Protein 2FNS (pdb70)

Secondary structure (DSSP, 8-state):
-EE-SSS--EEEEEETTEEEEEEE-TTBSS-EESS---SS-EEEEEEEETTEEEEEEEEEEEEEEETTEEEEEEEEES--SS-EE-HHHHTTTT-EEE-/-EE-SSS--EEEEEETTEEEEEEE-TTBSSEEE-S---SS-EEEEEEEETTEEEEEEEEEEEEEEETTEEEEEEEEES--SS-EE-HHHHTTTT-EEE-/--B--B-

Solvent-accessible surface area: 9409 Å² total; per-residue (Å²): 89,118,33,68,2,203,66,101,3,86,21,90,2,105,14,54,76,92,109,28,65,0,2,0,0,0,2,0,18,24,0,2,0,69,147,18,105,20,107,62,192,103,126,83,63,120,2,6,7,4,31,26,128,21,143,4,113,32,11,77,134,7,84,2,53,0,55,68,63,91,0,90,10,39,0,1,15,15,90,9,95,24,17,0,0,0,28,41,0,0,14,85,10,46,3,17,0,35,45,74,118,30,70,2,181,170,110,1,83,15,61,2,123,2,61,69,88,118,53,92,0,3,0,0,0,2,0,33,40,1,2,1,78,113,18,130,15,93,57,93,128,51,113,24,102,14,29,21,20,90,35,140,32,159,8,50,56,5,84,141,10,88,4,64,0,57,57,65,90,6,91,11,40,0,7,1,7,86,14,80,34,8,0,0,0,26,44,0,0,32,88,12,48,3,18,0,32,46,61,18,7,2,26,2,36

InterPro domains:
  IPR000071 Immunodeficiency lentiviral matrix, N-terminal [PF00540] (2-134)
  IPR000071 Immunodeficiency lentiviral matrix, N-terminal [PR00234] (4-20)
  IPR000071 Immunodeficiency lentiviral matrix, N-terminal [PR00234] (22-40)
  IPR000071 Immunodeficiency lentiviral matrix, N-terminal [PR00234] (42-57)
  IPR000071 Immunodeficiency lentiviral matrix, N-terminal [PR00234] (70-89)
  IPR000071 Immunodeficiency lentiviral matrix, N-terminal [PR00234] (89-102)
  IPR000477 Reverse transcriptase domain [PF00078] (652-823)
  IPR000477 Reverse transcriptase domain [PS50878] (633-823)
  IPR001037 Integrase, C-terminal, retroviral [PF00552] (1374-1417)
  IPR001037 Integrase, C-terminal, retroviral [PS51027] (1372-1419)
  IPR001584 Integrase, catalytic core [PF00665] (1206-1294)
  IPR001584 Integrase, catalytic core [PS50994] (1203-1353)
  IPR001878 Zinc finger, CCHC-type [PF00098] (393-408)
  IPR001878 Zinc finger, CCHC-type [PF00098] (414-430)
  IPR001878 Zinc finger, CCHC-type [PS50158] (393-408)
  IPR001878 Zinc finger, CCHC-type [PS50158] (415-430)
  IPR001878 Zinc finger, CCHC-type [SM00343] (393-409)
  IPR001878 Zinc finger, CCHC-type [SM00343] (414-430)
  IPR001969 Aspartic peptidase, active site [PS00141] (512-523)
  IPR001995 Peptidase A2A, retrovirus, catalytic [PS50175] (510-579)

B-factor: mean 30.86, std 7.44, range [20.83, 68.83]

Radius of gyration: 16.75 Å; Cα contacts (8 Å, |Δi|>4): 618; chains: 3; bounding box: 52×30×33 Å

Nearest PDB structures (foldseek):
  1tsu-assembly1_B  TM=9.898E-01  e=6.725E-19  unclassified
  1mtb-assembly1_B  TM=9.855E-01  e=7.119E-19  Human immunodeficiency virus 1
  3el4-assembly1_B  TM=9.857E-01  e=8.443E-19  HIV-1 M:B_ARV2/SF2
  3jw2-assembly1_B  TM=9.786E-01  e=6.545E-18  Human immunodeficiency virus type 1 (BRU ISOLATE)
  2o4n-assembly1_B  TM=9.700E-01  e=6.545E-18  Human immunodeficiency virus 1

Sequence (205 aa):
PQITLWKRPLVTIIRIGGQLKEALLNTGADDTVVLEEMNLPGKWKPKMMIGGIIGGFIKVRQYDQIPVEICGHKAIGTVLVGPTPVNIIIGRNLLTQIGCTLNFPQITLWKRPLVTIRIGGQLKEEALLNTGADDTVLEEEMNLPGKWKPKMIGGIIGGFIIKVRQYDQIPVEICGHKAIIGTVLVGPTPVNIIGRNLLTQIGCTLNFRQANFLG

CATH classification: 2.40.70.10

Structure (mmCIF, N/CA/C/O backbone):
data_2FNS
#
_entry.id   2FNS
#
_cell.length_a   51.060
_cell.length_b   57.369
_cell.length_c   61.302
_cell.angle_alpha   90.00
_cell.angle_beta   90.00
_cell.angle_gamma   90.00
#
_symmetry.space_group_name_H-M   'P 21 21 21'
#
loop_
_entity.id
_entity.type
_entity.pdbx_description
1 polymer Protease
2 polymer 'NC-P1 SUBSTRATE PEPTIDE'
3 non-polymer 'ACETATE ION'
4 non-polymer 'PHOSPHATE ION'
5 water water
#
loop_
_atom_site.group_PDB
_atom_site.id
_atom_site.type_symbol
_atom_site.label_atom_id
_atom_site.label_alt_id
_atom_site.label_comp_id
_atom_site.label_asym_id
_atom_site.label_entity_id
_atom_site.label_seq_id
_atom_site.pdbx_PDB_ins_code
_atom_site.Cartn_x
_atom_site.Cartn_y
_atom_site.Cartn_z
_atom_site.occupancy
_atom_site.B_iso_or_equiv
_atom_site.auth_seq_id
_atom_site.auth_comp_id
_atom_site.auth_asym_id
_atom_site.auth_atom_id
_atom_site.pdbx_PDB_model_num
ATOM 1 N N . PRO A 1 1 ? 12.386 14.601 29.357 1.00 31.28 1 PRO A N 1
ATOM 2 C CA . PRO A 1 1 ? 13.277 13.734 28.599 1.00 31.55 1 PRO A CA 1
ATOM 3 C C . PRO A 1 1 ? 14.670 14.325 28.442 1.00 31.23 1 PRO A C 1
ATOM 4 O O . PRO A 1 1 ? 14.893 15.483 28.771 1.00 31.44 1 PRO A O 1
ATOM 8 N N . GLN A 1 2 ? 15.596 13.506 27.959 1.00 31.40 2 GLN A N 1
ATOM 9 C CA . GLN A 1 2 ? 16.933 13.952 27.624 1.00 31.48 2 GLN A CA 1
ATOM 10 C C . GLN A 1 2 ? 17.111 13.806 26.122 1.00 31.32 2 GLN A C 1
ATOM 11 O O . GLN A 1 2 ? 16.929 12.717 25.576 1.00 31.09 2 GLN A O 1
ATOM 17 N N . ILE A 1 3 ? 17.495 14.896 25.471 1.00 31.09 3 ILE A N 1
ATOM 18 C CA . ILE A 1 3 ? 17.693 14.901 24.023 1.00 30.91 3 ILE A CA 1
ATOM 19 C C . ILE A 1 3 ? 19.169 15.120 23.721 1.00 30.24 3 ILE A C 1
ATOM 20 O O . ILE A 1 3 ? 19.733 16.147 24.092 1.00 29.60 3 ILE A O 1
ATOM 25 N N . THR A 1 4 ? 19.787 14.128 23.081 1.00 29.29 4 THR A N 1
ATOM 26 C CA . THR A 1 4 ? 21.176 14.236 22.647 1.00 28.12 4 THR A CA 1
ATOM 27 C C . THR A 1 4 ? 21.214 15.037 21.350 1.00 26.89 4 THR A C 1
ATOM 28 O O . THR A 1 4 ? 20.186 15.246 20.700 1.00 26.44 4 THR A O 1
ATOM 32 N N . LEU A 1 5 ? 22.411 15.473 20.988 1.00 25.82 5 LEU A N 1
ATOM 33 C CA . LEU A 1 5 ? 22.614 16.402 19.873 1.00 24.67 5 LEU A CA 1
ATOM 34 C C . LEU A 1 5 ? 23.347 15.771 18.680 1.00 24.06 5 LEU A C 1
ATOM 35 O O . LEU A 1 5 ? 23.841 16.468 17.793 1.00 22.19 5 LEU A O 1
ATOM 40 N N . TRP A 1 6 ? 23.409 14.446 18.659 1.00 23.78 6 TRP A N 1
ATOM 41 C CA . TRP A 1 6 ? 23.912 13.720 17.486 1.00 24.22 6 TRP A CA 1
ATOM 42 C C . TRP A 1 6 ? 23.183 14.134 16.210 1.00 24.06 6 TRP A C 1
ATOM 43 O O . TRP A 1 6 ? 23.760 14.193 15.121 1.00 23.66 6 TRP A O 1
ATOM 54 N N . LYS A 1 7 ? 21.890 14.386 16.350 1.00 24.45 7 LYS A N 1
ATOM 55 C CA . LYS A 1 7 ? 21.063 14.846 15.238 1.00 24.76 7 LYS A CA 1
ATOM 56 C C . LYS A 1 7 ? 20.355 16.128 15.670 1.00 24.65 7 LYS A C 1
ATOM 57 O O . LYS A 1 7 ? 20.411 16.507 16.840 1.00 25.17 7 LYS A O 1
ATOM 59 N N . ARG A 1 8 ? 19.705 16.803 14.729 1.00 24.94 8 ARG A N 1
ATOM 60 C CA . ARG A 1 8 ? 18.938 18.001 15.050 1.00 25.49 8 ARG A CA 1
ATOM 61 C C . ARG A 1 8 ? 17.890 17.642 16.088 1.00 24.98 8 ARG A C 1
ATOM 62 O O . ARG A 1 8 ? 17.230 16.605 15.964 1.00 24.18 8 ARG A O 1
ATOM 70 N N . PRO A 1 9 ? 17.783 18.453 17.152 1.00 24.70 9 PRO A N 1
ATOM 71 C CA . PRO A 1 9 ? 16.778 18.205 18.168 1.00 25.13 9 PRO A CA 1
ATOM 72 C C . PRO A 1 9 ? 15.389 18.646 17.721 1.00 25.32 9 PRO A C 1
ATOM 73 O O . PRO A 1 9 ? 14.871 19.665 18.182 1.00 25.53 9 PRO A O 1
ATOM 77 N N . LEU A 1 10 ? 14.804 17.849 16.835 1.00 25.63 10 LEU A N 1
ATOM 78 C CA . LEU A 1 10 ? 13.491 18.121 16.270 1.00 25.70 10 LEU A CA 1
ATOM 79 C C . LEU A 1 10 ? 12.396 17.410 17.055 1.00 25.52 10 LEU A C 1
ATOM 80 O O . LEU A 1 10 ? 12.493 16.214 17.340 1.00 25.04 10 LEU A O 1
ATOM 85 N N . VAL A 1 11 ? 11.352 18.157 17.395 1.00 24.81 11 VAL A N 1
ATOM 86 C CA . VAL A 1 11 ? 10.206 17.593 18.091 1.00 25.09 11 VAL A CA 1
ATOM 87 C C . VAL A 1 11 ? 8.940 18.030 17.373 1.00 25.10 11 VAL A C 1
ATOM 88 O O . VAL A 1 11 ? 8.941 19.014 16.638 1.00 25.14 11 VAL A O 1
ATOM 92 N N . THR A 1 12 ? 7.870 17.269 17.547 1.00 25.68 12 THR A N 1
ATOM 93 C CA . THR A 1 12 ? 6.580 17.690 17.032 1.00 26.12 12 THR A CA 1
ATOM 94 C C . THR A 1 12 ? 5.959 18.648 18.040 1.00 26.53 12 THR A C 1
ATOM 95 O O . THR A 1 12 ? 5.963 18.393 19.245 1.00 26.85 12 THR A O 1
ATOM 99 N N A ILE A 1 13 ? 5.445 19.763 17.536 0.50 26.59 13 ILE A N 1
ATOM 100 N N B ILE A 1 13 ? 5.449 19.768 17.545 0.50 26.65 13 ILE A N 1
ATOM 101 C CA A ILE A 1 13 ? 4.709 20.702 18.372 0.50 26.60 13 ILE A CA 1
ATOM 102 C CA B ILE A 1 13 ? 4.703 20.686 18.396 0.50 26.71 13 ILE A CA 1
ATOM 103 C C A ILE A 1 13 ? 3.278 20.811 17.863 0.50 26.70 13 ILE A C 1
ATOM 104 C C B ILE A 1 13 ? 3.282 20.809 17.868 0.50 26.76 13 ILE A C 1
ATOM 105 O O A ILE A 1 13 ? 3.000 20.500 16.705 0.50 26.38 13 ILE A O 1
ATOM 106 O O B ILE A 1 13 ? 3.015 20.512 16.703 0.50 26.43 13 ILE A O 1
ATOM 115 N N . ARG A 1 14 ? 2.379 21.249 18.736 1.00 26.75 14 ARG A N 1
ATOM 116 C CA . ARG A 1 14 ? 1.007 21.509 18.336 1.00 27.70 14 ARG A CA 1
ATOM 117 C C . ARG A 1 14 ? 0.574 22.919 18.704 1.00 27.74 14 ARG A C 1
ATOM 118 O O . ARG A 1 14 ? 0.807 23.392 19.817 1.00 27.81 14 ARG A O 1
ATOM 126 N N . ILE A 1 15 ? -0.091 23.567 17.755 1.00 27.93 15 ILE A N 1
ATOM 127 C CA . ILE A 1 15 ? -0.781 24.825 17.999 1.00 28.07 15 ILE A CA 1
ATOM 128 C C . ILE A 1 15 ? -2.179 24.661 17.430 1.00 28.25 15 ILE A C 1
ATOM 129 O O . ILE A 1 15 ? -2.343 24.451 16.230 1.00 29.01 15 ILE A O 1
ATOM 134 N N . GLY A 1 16 ? -3.177 24.708 18.305 1.00 28.01 16 GLY A N 1
ATOM 135 C CA . GLY A 1 16 ? -4.555 24.472 17.905 1.00 27.66 16 GLY A CA 1
ATOM 136 C C . GLY A 1 16 ? -4.692 23.093 17.292 1.00 27.48 16 GLY A C 1
ATOM 137 O O . GLY A 1 16 ? -4.303 22.090 17.889 1.00 27.34 16 GLY A O 1
ATOM 138 N N . GLY A 1 17 ? -5.210 23.048 16.073 1.00 27.36 17 GLY A N 1
ATOM 139 C CA . GLY A 1 17 ? -5.325 21.788 15.343 1.00 27.30 17 GLY A CA 1
ATOM 140 C C . GLY A 1 17 ? -4.145 21.543 14.423 1.00 26.93 17 GLY A C 1
ATOM 141 O O . GLY A 1 17 ? -4.235 20.743 13.493 1.00 26.46 17 GLY A O 1
ATOM 142 N N . GLN A 1 18 ? -3.029 22.211 14.695 1.00 26.90 18 GLN A N 1
ATOM 143 C CA . GLN A 1 18 ? -1.939 22.274 13.729 1.00 26.92 18 GLN A CA 1
ATOM 144 C C . GLN A 1 18 ? -0.661 21.648 14.261 1.00 26.75 18 GLN A C 1
ATOM 145 O O . GLN A 1 18 ? -0.202 21.974 15.352 1.00 26.29 18 GLN A O 1
ATOM 151 N N . LEU A 1 19 ? -0.080 20.773 13.448 1.00 27.11 19 LEU A N 1
ATOM 152 C CA . LEU A 1 19 ? 1.149 20.068 13.794 1.00 27.43 19 LEU A CA 1
ATOM 153 C C . LEU A 1 19 ? 2.310 20.618 12.985 1.00 27.50 19 LEU A C 1
ATOM 154 O O . LEU A 1 19 ? 2.197 20.815 11.774 1.00 27.55 19 LEU A O 1
ATOM 159 N N . LYS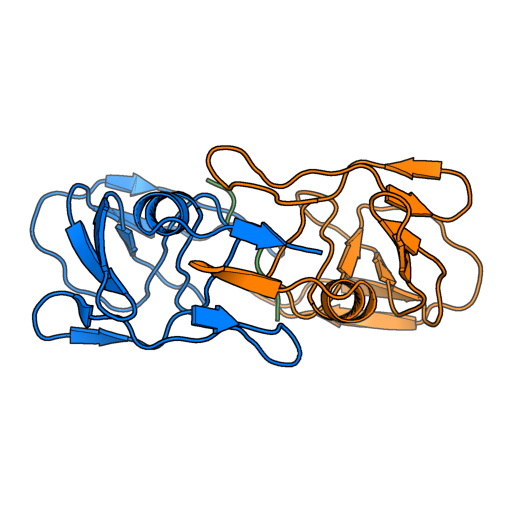 A 1 20 ? 3.427 20.848 13.667 1.00 27.40 20 LYS A N 1
ATOM 160 C CA . LYS A 1 20 ? 4.632 21.354 13.036 1.00 27.43 20 LYS A CA 1
ATOM 161 C C . LYS A 1 20 ? 5.817 20.605 13.637 1.00 27.32 20 LYS A C 1
ATOM 162 O O . LYS A 1 20 ? 5.822 20.301 14.830 1.00 27.24 20 LYS A O 1
ATOM 168 N N . GLU A 1 21 ? 6.790 20.257 12.801 1.00 27.05 21 GLU A N 1
ATOM 169 C CA . GLU A 1 21 ? 8.065 19.754 13.294 1.00 26.81 21 GLU A CA 1
ATOM 170 C C . GLU A 1 21 ? 8.937 20.964 13.565 1.00 26.79 21 GLU A C 1
ATOM 171 O O . GLU A 1 21 ? 9.078 21.828 12.699 1.00 26.99 21 GLU A O 1
ATOM 173 N N . ALA A 1 22 ? 9.508 21.026 14.765 1.00 26.86 22 ALA A N 1
ATOM 174 C CA . ALA A 1 22 ? 10.268 22.201 15.195 1.00 26.21 22 ALA A CA 1
ATOM 175 C C . ALA A 1 22 ? 11.577 21.849 15.894 1.00 26.59 22 ALA A C 1
ATOM 176 O O . ALA A 1 22 ? 11.700 20.832 16.580 1.00 26.42 22 ALA A O 1
ATOM 178 N N . LEU A 1 23 ? 12.536 22.747 15.722 1.00 26.63 23 LEU A N 1
ATOM 179 C CA . LEU A 1 23 ? 13.881 22.587 16.229 1.00 27.12 23 LEU A CA 1
ATOM 180 C C . LEU A 1 23 ? 14.008 23.270 17.591 1.00 27.47 23 LEU A C 1
ATOM 181 O O . LEU A 1 23 ? 13.700 24.460 17.736 1.00 26.75 23 LEU A O 1
ATOM 186 N N . LEU A 1 24 ? 14.426 22.505 18.595 1.00 27.97 24 LEU A N 1
ATOM 187 C CA . LEU A 1 24 ? 14.709 23.060 19.916 1.00 28.29 24 LEU A CA 1
ATOM 188 C C . LEU A 1 24 ? 16.047 23.786 19.882 1.00 28.75 24 LEU A C 1
ATOM 189 O O . LEU A 1 24 ? 17.099 23.159 19.789 1.00 29.21 24 LEU A O 1
ATOM 194 N N . ASN A 1 25 ? 15.982 25.109 19.968 1.00 28.74 25 ASN A N 1
ATOM 195 C CA . ASN A 1 25 ? 17.060 25.992 19.539 1.00 29.02 25 ASN A CA 1
ATOM 196 C C . ASN A 1 25 ? 17.504 26.974 20.632 1.00 28.51 25 ASN A C 1
ATOM 197 O O . ASN A 1 25 ? 16.968 28.079 20.728 1.00 28.60 25 ASN A O 1
ATOM 202 N N . THR A 1 26 ? 18.507 26.582 21.414 1.00 28.13 26 THR A N 1
ATOM 203 C CA . THR A 1 26 ? 19.035 27.419 22.502 1.00 28.07 26 THR A CA 1
ATOM 204 C C . THR A 1 26 ? 19.723 28.688 21.986 1.00 27.94 26 THR A C 1
ATOM 205 O O . THR A 1 26 ? 19.934 29.642 22.743 1.00 28.20 26 THR A O 1
ATOM 209 N N . GLY A 1 27 ? 20.109 28.672 20.713 1.00 27.61 27 GLY A N 1
ATOM 210 C CA . GLY A 1 27 ? 20.662 29.849 20.043 1.00 27.78 27 GLY A CA 1
ATOM 211 C C . GLY A 1 27 ? 19.650 30.905 19.613 1.00 28.03 27 GLY A C 1
ATOM 212 O O . GLY A 1 27 ? 20.037 31.967 19.106 1.00 29.90 27 GLY A O 1
ATOM 213 N N . ALA A 1 28 ? 18.362 30.617 19.770 1.00 27.58 28 ALA A N 1
ATOM 214 C CA . ALA A 1 28 ? 17.318 31.544 19.339 1.00 28.13 28 ALA A CA 1
ATOM 215 C C . ALA A 1 28 ? 16.643 32.194 20.535 1.00 27.94 28 ALA A C 1
ATOM 216 O O . ALA A 1 28 ? 16.144 31.494 21.412 1.00 27.49 28 ALA A O 1
ATOM 218 N N . ASP A 1 29 ? 16.605 33.523 20.554 1.00 27.40 29 ASP A N 1
ATOM 219 C CA . ASP A 1 29 ? 15.865 34.241 21.602 1.00 28.43 29 ASP A CA 1
ATOM 220 C C . ASP A 1 29 ? 14.369 33.948 21.501 1.00 28.94 29 ASP A C 1
ATO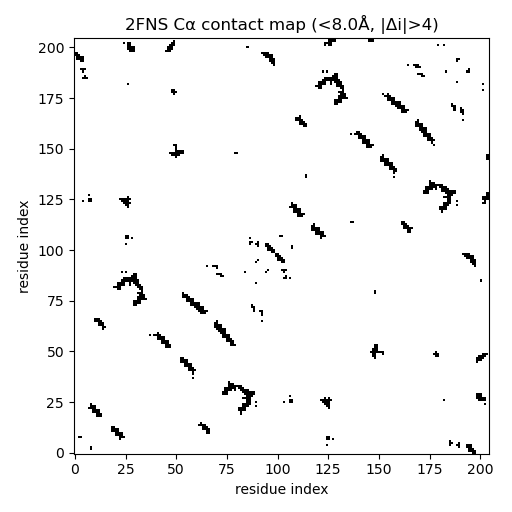M 221 O O . ASP A 1 29 ? 13.675 33.802 22.516 1.00 28.16 29 ASP A O 1
ATOM 226 N N . ASP A 1 30 ? 13.899 33.847 20.259 1.00 28.84 30 ASP A N 1
ATOM 227 C CA . ASP A 1 30 ? 12.478 33.794 19.958 1.00 29.73 30 ASP A CA 1
ATOM 228 C C . ASP A 1 30 ? 12.075 32.496 19.270 1.00 28.93 30 ASP A C 1
ATOM 229 O O . ASP A 1 30 ? 12.907 31.729 18.782 1.00 30.23 30 ASP A O 1
ATOM 234 N N . THR A 1 31 ? 10.771 32.277 19.237 1.00 28.54 31 THR A N 1
ATOM 235 C CA . THR A 1 31 ? 10.176 31.140 18.552 1.00 27.63 31 THR A CA 1
ATOM 236 C C . THR A 1 31 ? 9.629 31.607 17.205 1.00 26.70 31 THR A C 1
ATOM 237 O O . THR A 1 31 ? 8.840 32.556 17.148 1.00 25.42 31 THR A O 1
ATOM 241 N N A VAL A 1 32 ? 10.077 30.971 16.126 0.50 26.10 32 VAL A N 1
ATOM 242 N N B VAL A 1 32 ? 10.032 30.912 16.142 0.50 26.27 32 VAL A N 1
ATOM 243 C CA A VAL A 1 32 ? 9.600 31.324 14.795 0.50 25.86 32 VAL A CA 1
ATOM 244 C CA B VAL A 1 32 ? 9.694 31.283 14.769 0.50 26.16 32 VAL A CA 1
ATOM 245 C C A VAL A 1 32 ? 9.143 30.105 13.998 0.50 25.91 32 VAL A C 1
ATOM 246 C C B VAL A 1 32 ? 9.149 30.084 13.989 0.50 26.10 32 VAL A C 1
ATOM 247 O O A VAL A 1 32 ? 9.867 29.116 13.847 0.50 25.56 32 VAL A O 1
ATOM 248 O O B VAL A 1 32 ? 9.845 29.078 13.818 0.50 25.74 32 VAL A O 1
ATOM 255 N N . LEU A 1 33 ? 7.924 30.216 13.486 1.00 25.64 33 LEU A N 1
ATOM 256 C CA . LEU A 1 33 ? 7.303 29.190 12.659 1.00 25.60 33 LEU A CA 1
ATOM 257 C C . LEU A 1 33 ? 6.946 29.746 11.285 1.00 26.10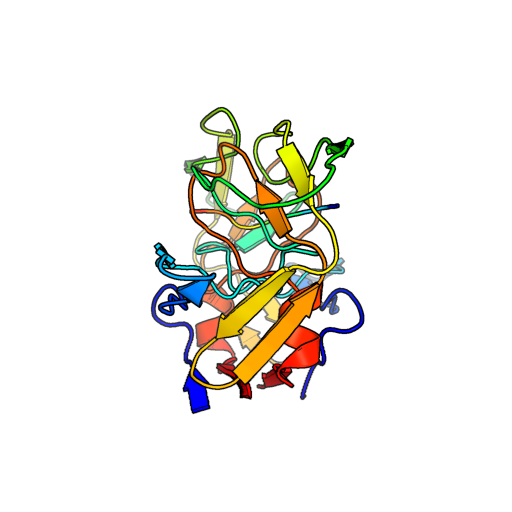 33 LEU A C 1
ATOM 258 O O . LEU A 1 33 ? 6.601 30.916 11.155 1.00 25.44 33 LEU A O 1
ATOM 263 N N . GLU A 1 34 ? 6.951 28.890 10.266 1.00 27.09 34 GLU A N 1
ATOM 264 C CA . GLU A 1 34 ? 6.467 29.301 8.946 1.00 28.03 34 GLU A CA 1
ATOM 265 C C . GLU A 1 34 ? 5.038 28.849 8.686 1.00 28.68 34 GLU A C 1
ATOM 266 O O . GLU A 1 34 ? 4.559 27.896 9.296 1.00 29.65 34 GLU A O 1
ATOM 272 N N . GLU A 1 35 ? 4.383 29.511 7.739 1.00 29.64 35 GLU A N 1
ATOM 273 C CA . GLU A 1 35 ? 3.023 29.168 7.329 1.00 30.06 35 GLU A CA 1
ATOM 274 C C . GLU A 1 35 ? 2.126 28.764 8.490 1.00 30.73 35 GLU A C 1
ATOM 275 O O . GLU A 1 35 ? 1.782 27.594 8.667 1.00 31.36 35 GLU A O 1
ATOM 281 N N . MET A 1 36 ? 1.737 29.764 9.267 1.00 31.48 36 MET A N 1
ATOM 282 C CA . MET A 1 36 ? 0.832 29.572 10.389 1.00 31.90 36 MET A CA 1
ATOM 283 C C . MET A 1 36 ? -0.158 30.718 10.412 1.00 31.69 36 MET A C 1
ATOM 284 O O . MET A 1 36 ? 0.234 31.879 10.533 1.00 32.40 36 MET A O 1
ATOM 289 N N . ASN A 1 37 ? -1.436 30.392 10.280 1.00 31.45 37 ASN A N 1
ATOM 290 C CA . ASN A 1 37 ? -2.488 31.340 10.606 1.00 31.53 37 ASN A CA 1
ATOM 291 C C . ASN A 1 37 ? -2.663 31.292 12.118 1.00 31.35 37 ASN A C 1
ATOM 292 O O . ASN A 1 37 ? -2.834 30.220 12.704 1.00 31.79 37 ASN A O 1
ATOM 294 N N . LEU A 1 38 ? -2.557 32.449 12.754 1.00 30.83 38 LEU A N 1
ATOM 295 C CA . LEU A 1 38 ? -2.711 32.530 14.196 1.00 30.18 38 LEU A CA 1
ATOM 296 C C . LEU A 1 38 ? -3.778 33.562 14.520 1.00 29.95 38 LEU A C 1
ATOM 297 O O . LEU A 1 38 ? -3.937 34.538 13.787 1.00 29.92 38 LEU A O 1
ATOM 302 N N . PRO A 1 39 ? -4.525 33.344 15.613 1.00 29.73 39 PRO A N 1
ATOM 303 C CA . PRO A 1 39 ? -5.542 34.314 15.979 1.00 29.66 39 PRO A CA 1
ATOM 304 C C . PRO A 1 39 ? -4.899 35.546 16.593 1.00 29.59 39 PRO A C 1
ATOM 305 O O . PRO A 1 39 ? -3.794 35.463 17.132 1.00 29.17 39 PRO A O 1
ATOM 309 N N . GLY A 1 40 ? -5.582 36.678 16.482 1.00 29.63 40 GLY A N 1
ATOM 310 C CA . GLY A 1 40 ? -5.194 37.873 17.214 1.00 29.92 40 GLY A CA 1
ATOM 311 C C . GLY A 1 40 ? -4.376 38.857 16.405 1.00 30.24 40 GLY A C 1
ATOM 312 O O . GLY A 1 40 ? -3.971 38.586 15.272 1.00 30.06 40 GLY A O 1
ATOM 313 N N . LYS A 1 41 ? -4.167 40.024 17.003 1.00 30.53 41 LYS A N 1
ATOM 314 C CA . LYS A 1 41 ? -3.389 41.080 16.385 1.00 30.64 41 LYS A CA 1
ATOM 315 C C . LYS A 1 41 ? -1.929 40.667 16.323 1.00 30.59 41 LYS A C 1
ATOM 316 O O . LYS A 1 41 ? -1.460 39.842 17.110 1.00 29.91 41 LYS A O 1
ATOM 322 N N . TRP A 1 42 ? -1.213 41.244 15.371 1.00 30.41 42 TRP A N 1
ATOM 323 C CA . TRP A 1 42 ? 0.211 40.981 15.239 1.00 30.75 42 TRP A CA 1
ATOM 324 C C . TRP A 1 42 ? 0.883 42.287 14.861 1.00 30.76 42 TRP A C 1
ATOM 325 O O . TRP A 1 42 ? 0.236 43.205 14.345 1.00 30.50 42 TRP A O 1
ATOM 336 N N . LYS A 1 43 ? 2.178 42.366 15.134 1.00 30.71 43 LYS A N 1
ATOM 337 C CA . LYS A 1 43 ? 2.969 43.503 14.693 1.00 30.69 43 LYS A CA 1
ATOM 338 C C . LYS A 1 43 ? 4.201 43.031 13.934 1.00 30.47 43 LYS A C 1
ATOM 339 O O . LYS A 1 43 ? 4.799 42.023 14.306 1.00 28.91 43 LYS A O 1
ATOM 345 N N . PRO A 1 44 ? 4.553 43.744 12.848 1.00 29.98 44 PRO A N 1
ATOM 346 C CA . PRO A 1 44 ? 5.782 43.506 12.095 1.00 29.97 44 PRO A CA 1
ATOM 347 C C . PRO A 1 44 ? 7.031 43.479 12.976 1.00 29.36 44 PRO A C 1
ATOM 348 O O . PRO A 1 44 ? 7.151 44.262 13.915 1.00 29.26 44 PRO A O 1
ATOM 352 N N . LYS A 1 45 ? 7.947 42.573 12.659 1.00 29.14 45 LYS A N 1
ATOM 353 C CA . LYS A 1 45 ? 9.237 42.488 13.329 1.00 29.64 45 LYS A CA 1
ATOM 354 C C . LYS A 1 45 ? 10.280 41.960 12.347 1.00 29.35 45 LYS A C 1
ATOM 355 O O . LYS A 1 45 ? 9.947 41.228 11.421 1.00 30.17 45 LYS A O 1
ATOM 361 N N A MET A 1 46 ? 11.538 42.340 12.541 0.50 29.60 46 MET A N 1
ATOM 362 N N B MET A 1 46 ? 11.531 42.356 12.557 0.50 29.38 46 MET A N 1
ATOM 363 C CA A MET A 1 46 ? 12.636 41.740 11.788 0.50 29.88 46 MET A CA 1
ATOM 364 C CA B MET A 1 46 ? 12.675 41.810 11.831 0.50 29.53 46 MET A CA 1
ATOM 365 C C A MET A 1 46 ? 13.619 41.044 12.724 0.50 29.73 46 MET A C 1
ATOM 366 C C B MET A 1 46 ? 13.528 40.998 12.804 0.50 29.52 46 MET A C 1
ATOM 367 O O A MET A 1 46 ? 14.093 41.630 13.695 0.50 29.99 46 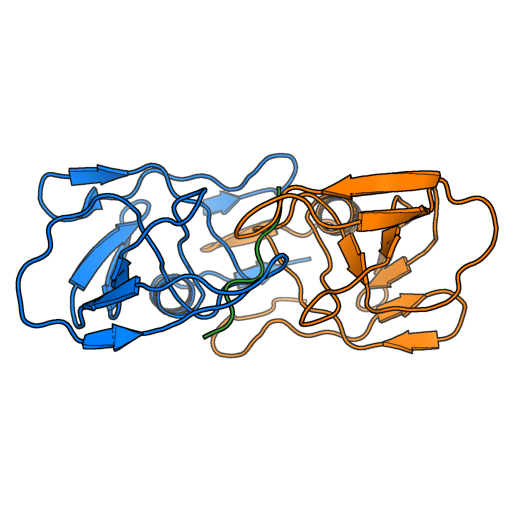MET A O 1
ATOM 368 O O B MET A 1 46 ? 13.804 41.460 13.911 0.50 29.93 46 MET A O 1
ATOM 377 N N . ILE A 1 47 ? 13.924 39.790 12.415 1.00 29.78 47 ILE A N 1
ATOM 378 C CA . ILE A 1 47 ? 14.788 38.967 13.256 1.00 30.03 47 ILE A CA 1
ATOM 379 C C . ILE A 1 47 ? 15.945 38.416 12.425 1.00 29.96 47 ILE A C 1
ATOM 380 O O . ILE A 1 47 ? 15.774 38.085 11.250 1.00 29.75 47 ILE A O 1
ATOM 385 N N . GLY A 1 48 ? 17.126 38.365 13.034 1.00 30.10 48 GLY A N 1
ATOM 386 C CA . GLY A 1 48 ? 18.355 38.049 12.312 1.00 30.19 48 GLY A CA 1
ATOM 387 C C . GLY A 1 48 ? 19.025 36.769 12.771 1.00 30.06 48 GLY A C 1
ATOM 388 O O . GLY A 1 48 ? 18.827 36.303 13.892 1.00 30.20 48 GLY A O 1
ATOM 389 N N . GLY A 1 49 ? 19.792 36.182 11.864 1.00 30.60 49 GLY A N 1
ATOM 390 C CA . GLY A 1 49 ? 20.730 35.120 12.194 1.00 29.99 49 GLY A CA 1
ATOM 391 C C . GLY A 1 49 ? 21.819 35.134 11.139 1.00 29.52 49 GLY A C 1
ATOM 392 O O . GLY A 1 49 ? 21.963 36.105 10.406 1.00 29.23 49 GLY A O 1
ATOM 393 N N A ILE A 1 50 ? 22.602 34.064 11.063 0.50 29.33 50 ILE A N 1
ATOM 394 N N B ILE A 1 50 ? 22.594 34.057 11.072 0.50 29.47 50 ILE A N 1
ATOM 395 C CA A ILE A 1 50 ? 23.584 33.958 9.991 0.50 29.20 50 ILE A CA 1
ATOM 396 C CA B ILE A 1 50 ? 23.522 33.861 9.962 0.50 29.45 50 ILE A CA 1
ATOM 397 C C A ILE A 1 50 ? 22.863 34.113 8.656 0.50 29.24 50 ILE A C 1
ATOM 398 C C B ILE A 1 50 ? 22.802 34.146 8.651 0.50 29.37 50 ILE A C 1
ATOM 399 O O A ILE A 1 50 ? 21.841 33.472 8.414 0.50 29.30 50 ILE A O 1
ATOM 400 O O B ILE A 1 50 ? 21.714 33.621 8.415 0.50 29.40 50 ILE A O 1
ATOM 409 N N . GLY A 1 51 ? 23.396 34.986 7.809 1.00 29.26 51 GLY A N 1
ATOM 410 C CA . GLY A 1 51 ? 22.801 35.287 6.504 1.00 29.39 51 GLY A CA 1
ATOM 411 C C . GLY A 1 51 ? 22.083 36.619 6.433 1.00 29.09 51 GLY A C 1
ATOM 412 O O . GLY A 1 51 ? 22.033 37.246 5.375 1.00 29.66 51 GLY A O 1
ATOM 413 N N . GLY A 1 52 ? 21.506 37.047 7.548 1.00 29.83 52 GLY A N 1
ATOM 414 C CA . GLY A 1 52 ? 20.801 38.320 7.607 1.00 29.42 52 GLY A CA 1
ATOM 415 C C . GLY A 1 52 ? 19.461 38.219 8.303 1.00 29.92 52 GLY A C 1
ATOM 416 O O . GLY A 1 52 ? 19.277 37.399 9.204 1.00 30.71 52 GLY A O 1
ATOM 417 N N . PHE A 1 53 ? 18.516 39.049 7.870 1.00 29.90 53 PHE A N 1
ATOM 418 C CA . PHE A 1 53 ? 17.253 39.216 8.583 1.00 29.48 53 PHE A CA 1
ATOM 419 C C . PHE A 1 53 ? 16.052 38.769 7.752 1.00 29.54 53 PHE A C 1
ATOM 420 O O . PHE A 1 53 ? 16.059 38.846 6.523 1.00 29.69 53 PHE A O 1
ATOM 428 N N . ILE A 1 54 ? 15.010 38.306 8.431 1.00 29.86 54 ILE A N 1
ATOM 429 C CA . ILE A 1 54 ? 13.717 38.102 7.784 1.00 29.90 54 ILE A CA 1
ATOM 430 C C . ILE A 1 54 ? 12.639 38.902 8.499 1.00 29.44 54 ILE A C 1
ATOM 431 O O . ILE A 1 54 ? 12.755 39.223 9.682 1.00 29.39 54 ILE A O 1
ATOM 436 N N . LYS A 1 55 ? 11.598 39.217 7.747 1.00 29.57 55 LYS A N 1
ATOM 437 C CA . LYS A 1 55 ? 10.455 39.925 8.277 1.00 29.21 55 LYS A CA 1
ATOM 438 C C . LYS A 1 55 ? 9.455 38.888 8.763 1.00 28.22 55 LYS A C 1
ATOM 439 O O . LYS A 1 55 ? 9.139 37.931 8.047 1.00 27.99 55 LYS A O 1
ATOM 445 N N . VAL A 1 56 ? 8.970 39.084 9.983 1.00 28.08 56 VAL A N 1
ATOM 446 C CA . VAL A 1 56 ? 8.014 38.172 10.598 1.00 27.79 56 VAL A CA 1
ATOM 447 C C . VAL A 1 56 ? 6.869 38.965 11.218 1.00 28.10 56 VAL A C 1
ATOM 448 O O . VAL A 1 56 ? 6.959 40.189 11.386 1.00 27.68 56 VAL A O 1
ATOM 452 N N . ARG A 1 57 ? 5.791 38.249 11.523 1.00 28.12 57 ARG A N 1
ATOM 453 C CA . ARG A 1 57 ? 4.682 38.775 12.306 1.00 28.30 57 ARG A CA 1
ATOM 454 C C . ARG A 1 57 ? 4.769 38.239 13.733 1.00 28.50 57 ARG A C 1
ATOM 455 O O . ARG A 1 57 ? 4.828 37.029 13.943 1.00 28.54 57 ARG A O 1
ATOM 463 N N . GLN A 1 58 ? 4.757 39.145 14.705 1.00 28.25 58 GLN A N 1
ATOM 464 C CA . GLN A 1 58 ? 4.769 38.781 16.117 1.00 28.92 58 GLN A CA 1
ATOM 465 C C . GLN A 1 58 ? 3.348 38.623 16.660 1.00 29.34 58 GLN A C 1
ATOM 466 O O . GLN A 1 58 ? 2.574 39.583 16.697 1.00 29.26 58 GLN A O 1
ATOM 472 N N . TYR A 1 59 ? 3.017 37.416 17.107 1.00 29.58 59 TYR A N 1
ATOM 473 C CA . TYR A 1 59 ? 1.762 37.170 17.813 1.00 29.79 59 TYR A CA 1
ATOM 474 C C . TYR A 1 59 ? 2.082 36.904 19.288 1.00 29.75 59 TYR A C 1
ATOM 475 O O . TYR A 1 59 ? 3.030 36.181 19.602 1.00 30.63 59 TYR A O 1
ATOM 484 N N . ASP A 1 60 ? 1.299 37.470 20.198 1.00 29.46 60 ASP A N 1
ATOM 485 C CA . ASP A 1 60 ? 1.546 37.264 21.626 1.00 29.52 60 ASP A CA 1
ATOM 486 C C . ASP A 1 60 ? 0.564 36.246 22.216 1.00 29.28 60 ASP A C 1
ATOM 487 O O . ASP A 1 60 ? -0.494 35.985 21.640 1.00 28.54 60 ASP A O 1
ATOM 492 N N . GLN A 1 61 ? 0.941 35.659 23.350 1.00 28.94 61 GLN A N 1
ATOM 493 C CA . GLN A 1 61 ? 0.038 34.831 24.152 1.00 29.17 61 GLN A CA 1
ATOM 494 C C . GLN A 1 61 ? -0.535 33.619 23.414 1.00 29.17 61 GLN A C 1
ATOM 495 O O . GLN A 1 61 ? -1.712 33.283 23.563 1.00 28.44 61 GLN A O 1
ATOM 501 N N . ILE A 1 62 ? 0.325 32.952 22.652 1.00 29.26 62 ILE A N 1
ATOM 502 C CA . ILE A 1 62 ? -0.041 31.788 21.850 1.00 29.43 62 ILE A CA 1
ATOM 503 C C . ILE A 1 62 ? 0.300 30.487 22.574 1.00 29.38 62 ILE A C 1
ATOM 504 O O . ILE A 1 62 ? 1.474 30.215 22.823 1.00 28.62 62 ILE A O 1
ATOM 509 N N . PRO A 1 63 ? -0.714 29.659 22.886 1.00 29.45 63 PRO A N 1
ATOM 510 C CA . PRO A 1 63 ? -0.403 28.356 23.470 1.00 29.55 63 PRO A CA 1
ATOM 511 C C . PRO A 1 63 ? 0.292 27.411 22.498 1.00 29.73 63 PRO A C 1
ATOM 512 O O . PRO A 1 63 ? -0.142 27.257 21.362 1.00 29.15 63 PRO A O 1
ATOM 516 N N . VAL A 1 64 ? 1.374 26.786 22.951 1.00 30.25 64 VAL A N 1
ATOM 517 C CA . VAL A 1 64 ? 2.117 25.843 22.120 1.00 30.87 64 VAL A CA 1
ATOM 518 C C . VAL A 1 64 ? 2.406 24.591 22.935 1.00 30.82 64 VAL A C 1
ATOM 519 O O . VAL A 1 64 ? 3.059 24.665 23.976 1.00 32.05 64 VAL A O 1
ATOM 523 N N . GLU A 1 65 ? 1.928 23.444 22.463 1.00 30.01 65 GLU A N 1
ATOM 524 C CA . GLU A 1 65 ? 2.196 22.182 23.145 1.00 29.50 65 GLU A CA 1
ATOM 525 C C . GLU A 1 65 ? 3.493 21.547 22.641 1.00 28.69 65 GLU A C 1
ATOM 526 O O . GLU A 1 65 ? 3.636 21.256 21.452 1.00 28.24 65 GLU A O 1
ATOM 532 N N . ILE A 1 66 ? 4.414 21.315 23.573 1.00 28.28 66 ILE A N 1
ATOM 533 C CA . ILE A 1 66 ? 5.748 20.800 23.274 1.00 28.36 66 ILE A CA 1
ATOM 534 C C . ILE A 1 66 ? 6.019 19.555 24.123 1.00 28.11 66 ILE A C 1
ATOM 535 O O . ILE A 1 66 ? 6.239 19.651 25.327 1.00 26.10 66 ILE A O 1
ATOM 540 N N . CYS A 1 67 ? 5.993 18.386 23.493 1.00 29.16 67 CYS A N 1
ATOM 541 C CA . CYS A 1 67 ? 6.211 17.122 24.196 1.00 30.10 67 CYS A CA 1
ATOM 5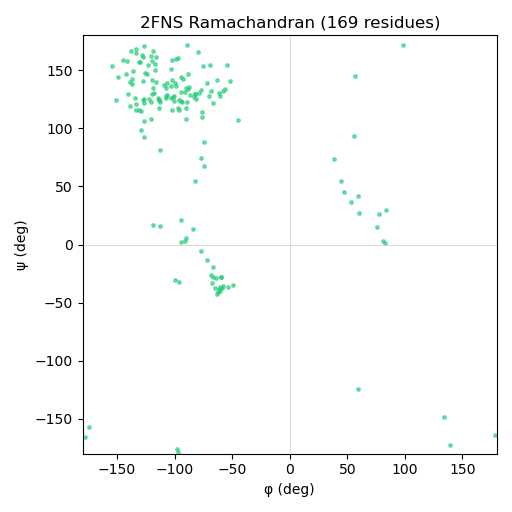42 C C . CYS A 1 67 ? 5.403 17.022 25.488 1.00 30.32 67 CYS A C 1
ATOM 543 O O . CYS A 1 67 ? 5.935 16.633 26.524 1.00 30.29 67 CYS A O 1
ATOM 546 N N . GLY A 1 68 ? 4.128 17.395 25.431 1.00 30.61 68 GLY A N 1
ATOM 547 C CA . GLY A 1 68 ? 3.237 17.301 26.589 1.00 30.81 68 GLY A CA 1
ATOM 548 C C . GLY A 1 68 ? 3.304 18.452 27.579 1.00 30.60 68 GLY A C 1
ATOM 549 O O . GLY A 1 68 ? 2.614 18.441 28.600 1.00 30.58 68 GLY A O 1
ATOM 550 N N . HIS A 1 69 ? 4.136 19.442 27.283 1.00 30.43 69 HIS A N 1
ATOM 551 C CA . HIS A 1 69 ? 4.247 20.645 28.100 1.00 30.67 69 HIS A CA 1
ATOM 552 C C . HIS A 1 69 ? 3.515 21.819 27.452 1.00 30.73 69 HIS A C 1
ATOM 553 O O . HIS A 1 69 ? 3.609 22.029 26.243 1.00 29.87 69 HIS A O 1
ATOM 560 N N . LYS A 1 70 ? 2.778 22.570 28.267 1.00 31.26 70 LYS A N 1
ATOM 561 C CA . LYS A 1 70 ? 2.009 23.709 27.789 1.00 31.55 70 LYS A CA 1
ATOM 562 C C . LYS A 1 70 ? 2.854 24.978 27.840 1.00 31.83 70 LYS A C 1
ATOM 563 O O . LYS A 1 70 ? 3.127 25.509 28.916 1.00 32.33 70 LYS A O 1
ATOM 565 N N . ALA A 1 71 ? 3.266 25.470 26.681 1.00 31.45 71 ALA A N 1
ATOM 566 C CA . ALA A 1 71 ? 3.921 26.770 26.634 1.00 31.52 71 ALA A CA 1
ATOM 567 C C . ALA A 1 71 ? 2.917 27.799 26.132 1.00 31.30 71 ALA A C 1
ATOM 568 O O . ALA A 1 71 ? 2.103 27.487 25.261 1.00 31.49 71 ALA A O 1
ATOM 570 N N . ILE A 1 72 ? 2.966 28.999 26.704 1.00 29.91 72 ILE A N 1
ATOM 571 C CA . ILE A 1 72 ? 2.186 30.130 26.201 1.00 29.38 72 ILE A CA 1
ATOM 572 C C . ILE A 1 72 ? 3.058 31.375 26.113 1.00 28.94 72 ILE A C 1
ATOM 573 O O . ILE A 1 72 ? 3.551 31.876 27.123 1.00 28.18 72 ILE A O 1
ATOM 578 N N . GLY A 1 73 ? 3.252 31.867 24.896 1.00 29.00 73 GLY A N 1
ATOM 579 C CA . GLY A 1 73 ? 4.045 33.073 24.697 1.00 29.15 73 GLY A CA 1
ATOM 580 C C . GLY A 1 73 ? 4.075 33.606 23.280 1.00 29.12 73 GLY A C 1
ATOM 581 O O . GLY A 1 73 ? 3.174 33.354 22.473 1.00 29.12 73 GLY A O 1
ATOM 582 N N . THR A 1 74 ? 5.121 34.367 22.984 1.00 28.74 74 THR A N 1
ATOM 583 C CA . THR A 1 74 ? 5.238 35.025 21.690 1.00 29.11 74 THR A CA 1
ATOM 584 C C . THR A 1 74 ? 5.674 34.014 20.648 1.00 29.11 74 THR A C 1
ATOM 585 O O . THR A 1 74 ? 6.550 33.198 20.903 1.00 30.19 74 THR A O 1
ATOM 589 N N . VAL A 1 75 ? 4.981 34.029 19.514 1.00 29.28 75 VAL A N 1
ATOM 590 C CA . VAL A 1 75 ? 5.285 33.172 18.380 1.00 28.86 75 VAL A CA 1
ATOM 591 C C . VAL A 1 75 ? 5.428 34.113 17.193 1.00 28.74 75 VAL A C 1
ATOM 592 O O . VAL A 1 75 ? 4.510 34.884 16.887 1.00 27.78 75 VAL A O 1
ATOM 596 N N . LEU A 1 76 ? 6.594 34.079 16.560 1.00 28.12 76 LEU A N 1
ATOM 597 C CA . LEU A 1 76 ? 6.824 34.863 15.349 1.00 29.04 76 LEU A CA 1
ATOM 598 C C . LEU A 1 76 ? 6.534 33.957 14.160 1.00 29.61 76 LEU A C 1
ATOM 599 O O . LEU A 1 76 ? 6.759 32.742 14.211 1.00 30.55 76 LEU A O 1
ATOM 604 N N . VAL A 1 77 ? 5.969 34.551 13.117 1.00 30.18 77 VAL A N 1
ATOM 605 C CA . VAL A 1 77 ? 5.597 33.804 11.935 1.00 29.67 77 VAL A CA 1
ATOM 606 C C . VAL A 1 77 ? 6.191 34.465 10.699 1.00 29.45 77 VAL A C 1
ATOM 607 O O . VAL A 1 77 ? 5.996 35.654 10.446 1.00 29.24 77 VAL A O 1
ATOM 611 N N . GLY A 1 78 ? 6.941 33.673 9.945 1.00 29.01 78 GLY A N 1
ATOM 612 C CA . GLY A 1 78 ? 7.452 34.111 8.661 1.00 29.03 78 GLY A CA 1
ATOM 613 C C . GLY A 1 78 ? 8.311 33.051 8.007 1.00 28.96 78 GLY A C 1
ATOM 614 O O . GLY A 1 78 ? 8.288 31.886 8.424 1.00 29.14 78 GLY A O 1
ATOM 615 N N . PRO A 1 79 ? 9.102 33.459 7.002 1.00 28.61 79 PRO A N 1
ATOM 616 C CA . PRO A 1 79 ? 9.787 32.535 6.107 1.00 29.07 79 PRO A CA 1
ATOM 617 C C . PRO A 1 79 ? 11.096 32.001 6.687 1.00 29.31 79 PRO A C 1
ATOM 618 O O . PRO A 1 79 ? 12.156 32.118 6.071 1.00 28.53 79 PRO A O 1
ATOM 622 N N . THR A 1 80 ? 11.011 31.429 7.882 1.00 29.12 80 THR A N 1
ATOM 623 C CA . THR A 1 80 ? 12.145 30.722 8.452 1.00 29.83 80 THR A CA 1
ATOM 624 C C . THR A 1 80 ? 12.336 29.412 7.680 1.00 29.75 80 THR A C 1
ATOM 625 O O . THR A 1 80 ? 11.359 28.747 7.328 1.00 29.29 80 THR A O 1
ATOM 629 N N . PRO A 1 81 ? 13.593 29.049 7.393 1.00 30.13 81 PRO A N 1
ATOM 630 C CA . PRO A 1 81 ? 13.858 27.808 6.666 1.00 30.31 81 PRO A CA 1
ATOM 631 C C . PRO A 1 81 ? 13.538 26.551 7.470 1.00 30.37 81 PRO A C 1
ATOM 632 O O . PRO A 1 81 ? 13.246 25.509 6.884 1.00 30.58 81 PRO A O 1
ATOM 636 N N . VAL A 1 82 ? 13.595 26.657 8.794 1.00 30.34 82 VAL A N 1
ATOM 637 C CA . VAL A 1 82 ? 13.144 25.586 9.686 1.00 30.65 82 VAL A CA 1
ATOM 638 C C . VAL A 1 82 ? 12.353 26.194 10.844 1.00 30.20 82 VAL A C 1
ATOM 639 O O . VAL A 1 82 ? 12.686 27.279 11.318 1.00 30.61 82 VAL A O 1
ATOM 643 N N . ASN A 1 83 ? 11.295 25.512 11.273 1.00 29.33 83 ASN A N 1
ATOM 644 C CA . ASN A 1 83 ? 10.527 25.943 12.443 1.00 29.77 83 ASN A CA 1
ATOM 645 C C . ASN A 1 83 ? 11.369 25.813 13.702 1.00 29.60 83 ASN A C 1
ATOM 646 O O . ASN A 1 83 ? 12.027 24.794 13.908 1.00 29.17 83 ASN A O 1
ATOM 651 N N A ILE A 1 84 ? 11.310 26.845 14.538 0.50 29.51 84 ILE A N 1
ATOM 652 N N B ILE A 1 84 ? 11.328 26.833 14.553 0.50 29.46 84 ILE A N 1
ATOM 653 C CA A ILE A 1 84 ? 12.241 27.029 15.641 0.50 29.73 84 ILE A CA 1
ATOM 654 C CA B ILE A 1 84 ? 12.298 26.971 15.632 0.50 29.67 84 ILE A CA 1
ATOM 655 C C A ILE A 1 84 ? 11.497 27.259 16.941 0.50 29.78 84 ILE A C 1
ATOM 656 C C B ILE A 1 84 ? 11.627 27.325 16.950 0.50 29.74 84 ILE A C 1
ATOM 657 O O A ILE A 1 84 ? 10.594 28.090 17.010 0.50 29.30 84 ILE A O 1
ATOM 658 O O B ILE A 1 84 ? 10.914 28.323 17.041 0.50 29.34 84 ILE A O 1
ATOM 667 N N . ILE A 1 85 ? 11.874 26.506 17.967 1.00 29.73 85 ILE A N 1
ATOM 668 C CA . ILE A 1 85 ? 11.449 26.804 19.327 1.00 29.64 85 ILE A CA 1
ATOM 669 C C . ILE A 1 85 ? 12.612 27.478 20.045 1.00 29.30 85 ILE A C 1
ATOM 670 O O . ILE A 1 85 ? 13.641 26.848 20.301 1.00 29.25 85 ILE A O 1
ATOM 675 N N . GLY A 1 86 ? 12.429 28.743 20.409 1.00 29.16 86 GLY A N 1
ATOM 676 C CA . GLY A 1 86 ? 13.481 29.515 21.074 1.00 29.26 86 GLY A CA 1
ATOM 677 C C . GLY A 1 86 ? 13.363 29.598 22.585 1.00 28.68 86 GLY A C 1
ATOM 678 O O . GLY A 1 86 ? 12.444 29.038 23.187 1.00 29.06 86 GLY A O 1
ATOM 679 N N . ARG A 1 87 ? 14.270 30.360 23.189 1.00 28.70 87 ARG A N 1
ATOM 680 C CA . ARG A 1 87 ? 14.420 30.402 24.647 1.00 28.73 87 ARG A CA 1
ATOM 681 C C . ARG A 1 87 ? 13.156 30.867 25.378 1.00 29.12 87 ARG A C 1
ATOM 682 O O . ARG A 1 87 ? 12.914 30.472 26.516 1.00 29.00 87 ARG A O 1
ATOM 690 N N . ASN A 1 88 ? 12.343 31.687 24.720 1.00 29.16 88 ASN A N 1
ATOM 691 C CA . ASN A 1 88 ? 11.140 32.209 25.352 1.00 29.28 88 ASN A CA 1
ATOM 692 C C . ASN A 1 88 ? 10.191 31.078 25.756 1.00 29.29 88 ASN A C 1
ATOM 693 O O . ASN A 1 88 ? 9.581 31.113 26.830 1.00 29.91 88 ASN A O 1
ATOM 698 N N . LEU A 1 89 ? 10.117 30.034 24.939 1.00 28.36 89 LEU A N 1
ATOM 699 C CA . LEU A 1 89 ? 9.288 28.879 25.273 1.00 28.89 89 LEU A CA 1
ATOM 700 C C . LEU A 1 89 ? 10.074 27.752 25.943 1.00 28.60 89 LEU A C 1
ATOM 701 O O . LEU A 1 89 ? 9.536 27.060 26.800 1.00 27.67 89 LEU A O 1
ATOM 706 N N . LEU A 1 90 ? 11.344 27.583 25.584 1.00 29.42 90 LEU A N 1
ATOM 707 C CA . LEU A 1 90 ? 12.183 26.542 26.202 1.00 29.39 90 LEU A CA 1
ATOM 708 C C . LEU A 1 90 ? 12.304 26.702 27.714 1.00 29.93 90 LEU A C 1
ATOM 709 O O . LEU A 1 90 ? 12.363 25.710 28.452 1.00 29.09 90 LEU A O 1
ATOM 714 N N . THR A 1 91 ? 12.373 27.953 28.164 1.00 29.67 91 THR A N 1
ATOM 715 C CA . THR A 1 91 ? 12.421 28.247 29.593 1.00 29.90 91 THR A CA 1
ATOM 716 C C . THR A 1 91 ? 11.145 27.787 30.302 1.00 29.88 91 THR A C 1
ATOM 717 O O . THR A 1 91 ? 11.197 27.251 31.408 1.00 29.92 91 THR A O 1
ATOM 721 N N . GLN A 1 92 ? 10.000 28.040 29.674 1.00 29.77 92 GLN A N 1
ATOM 722 C CA . GLN A 1 92 ? 8.699 27.729 30.276 1.00 29.67 92 GLN A CA 1
ATOM 723 C C . GLN A 1 92 ? 8.499 26.240 30.498 1.00 29.37 92 GLN A C 1
ATOM 724 O O . GLN A 1 92 ? 7.776 25.839 31.402 1.00 29.26 92 GLN A O 1
ATOM 730 N N . ILE A 1 93 ? 9.125 25.415 29.666 1.00 29.33 93 ILE A N 1
ATOM 731 C CA . ILE A 1 93 ? 8.994 23.967 29.833 1.00 29.27 93 ILE A CA 1
ATOM 732 C C . ILE A 1 93 ? 10.137 23.374 30.656 1.00 28.89 93 ILE A C 1
ATOM 733 O O . ILE A 1 93 ? 10.189 22.168 30.861 1.00 29.09 93 ILE A O 1
ATOM 738 N N . GLY A 1 94 ? 11.044 24.225 31.127 1.00 28.96 94 GLY A N 1
ATOM 739 C CA . GLY A 1 94 ? 12.079 23.808 32.075 1.00 28.54 94 GLY A CA 1
ATOM 740 C C . GLY A 1 94 ? 13.277 23.186 31.394 1.00 28.78 94 GLY A C 1
ATOM 741 O O . GLY A 1 94 ? 13.962 22.342 31.973 1.00 28.48 94 GLY A O 1
ATOM 742 N N . CYS A 1 95 ? 13.539 23.616 30.162 1.00 28.95 95 CYS A N 1
ATOM 743 C CA . CYS A 1 95 ? 14.622 23.051 29.365 1.00 29.06 95 CYS A CA 1
ATOM 744 C C . CYS A 1 95 ? 15.982 23.662 29.716 1.00 28.85 95 CYS A C 1
ATOM 745 O O . CYS A 1 95 ? 16.144 24.888 29.733 1.00 28.69 95 CYS A O 1
ATOM 748 N N . THR A 1 96 ? 16.959 22.797 29.973 1.00 28.43 96 THR A N 1
ATOM 749 C CA . THR A 1 96 ? 18.332 23.224 30.231 1.00 28.11 96 THR A CA 1
ATOM 750 C C . THR A 1 96 ? 19.334 22.488 29.345 1.00 28.20 96 THR A C 1
ATOM 751 O O . THR A 1 96 ? 19.009 21.469 28.723 1.00 27.37 96 THR A O 1
ATOM 755 N N . LEU A 1 97 ? 20.537 23.054 29.266 1.00 27.84 97 LEU A N 1
ATOM 756 C CA . LEU A 1 97 ? 21.689 22.403 28.654 1.00 28.57 97 LEU A CA 1
ATOM 757 C C . LEU A 1 97 ? 22.522 21.830 29.792 1.00 28.16 97 LEU A C 1
ATOM 758 O O . LEU A 1 97 ? 22.674 22.474 30.826 1.00 27.56 97 LEU A O 1
ATOM 763 N N . ASN A 1 98 ? 23.033 20.619 29.605 1.00 28.40 98 ASN A N 1
ATOM 764 C CA . ASN A 1 98 ? 23.745 19.911 30.663 1.00 28.33 98 ASN A CA 1
ATOM 765 C C . ASN A 1 98 ? 24.949 19.173 30.079 1.00 28.32 98 ASN A C 1
ATOM 766 O O . ASN A 1 98 ? 24.824 18.461 29.079 1.00 28.85 98 ASN A O 1
ATOM 771 N N . PHE A 1 99 ? 26.116 19.370 30.681 1.00 28.38 99 PHE A N 1
ATOM 772 C CA . PHE A 1 99 ? 27.312 18.607 30.328 1.00 28.31 99 PHE A CA 1
ATOM 773 C C . PHE A 1 99 ? 28.318 18.612 31.475 1.00 28.95 99 PHE A C 1
ATOM 774 O O . PHE A 1 99 ? 29.423 18.081 31.362 1.00 28.23 99 PHE A O 1
ATOM 783 N N . PRO B 1 1 ? 28.415 21.576 33.834 1.00 32.42 1 PRO B N 1
ATOM 784 C CA . PRO B 1 1 ? 27.411 22.495 34.355 1.00 32.22 1 PRO B CA 1
ATOM 785 C C . PRO B 1 1 ? 26.008 22.222 33.837 1.00 31.58 1 PRO B C 1
ATOM 786 O O . PRO B 1 1 ? 25.820 21.428 32.915 1.00 31.37 1 PRO B O 1
ATOM 790 N N . GLN B 1 2 ? 25.036 22.882 34.455 1.00 31.09 2 GLN B N 1
ATOM 791 C CA . GLN B 1 2 ? 23.694 22.991 33.910 1.00 30.80 2 GLN B CA 1
ATOM 792 C C . GLN B 1 2 ? 23.470 24.453 33.571 1.00 30.43 2 GLN B C 1
ATOM 793 O O . GLN B 1 2 ? 23.611 25.326 34.428 1.00 30.86 2 GLN B O 1
ATOM 799 N N . ILE B 1 3 ? 23.118 24.720 32.322 1.00 29.06 3 ILE B N 1
ATOM 800 C CA . ILE B 1 3 ? 22.915 26.087 31.880 1.00 28.67 3 ILE B CA 1
ATOM 801 C C . ILE B 1 3 ? 21.443 26.293 31.558 1.00 27.81 3 ILE B C 1
ATOM 802 O O . ILE B 1 3 ? 20.868 25.576 30.747 1.00 27.72 3 ILE B O 1
ATOM 807 N N . THR B 1 4 ? 20.837 27.267 32.221 1.00 27.40 4 THR B N 1
ATOM 808 C CA . THR B 1 4 ? 19.425 27.562 32.030 1.00 27.40 4 THR B CA 1
ATOM 809 C C . THR B 1 4 ? 19.302 28.568 30.898 1.00 27.03 4 THR B C 1
ATOM 810 O O . THR B 1 4 ? 20.299 29.131 30.443 1.00 27.57 4 THR B O 1
ATOM 814 N N . LEU B 1 5 ? 18.077 28.830 30.470 1.00 26.83 5 LEU B N 1
ATOM 815 C CA . LEU B 1 5 ? 17.877 29.587 29.246 1.00 26.36 5 LEU B CA 1
ATOM 816 C C . LEU B 1 5 ? 17.135 30.915 29.401 1.00 25.98 5 LEU B C 1
ATOM 817 O O . LEU B 1 5 ? 16.707 31.493 28.410 1.00 25.69 5 LEU B O 1
ATOM 822 N N . TRP B 1 6 ? 17.045 31.431 30.624 1.00 26.21 6 TRP B N 1
ATOM 823 C CA . TRP B 1 6 ? 16.450 32.745 30.865 1.00 26.02 6 TRP B CA 1
ATOM 824 C C . TRP B 1 6 ? 17.329 33.828 30.242 1.00 25.30 6 TRP B C 1
ATOM 825 O O . TRP B 1 6 ? 16.845 34.880 29.836 1.00 24.65 6 TRP B O 1
ATOM 836 N N . LYS B 1 7 ? 18.621 33.540 30.154 1.00 25.44 7 LYS B N 1
ATOM 837 C CA . LYS B 1 7 ? 19.573 34.382 29.449 1.00 25.18 7 LYS B CA 1
ATOM 838 C C . LYS B 1 7 ? 20.217 33.556 28.345 1.00 25.28 7 LYS B C 1
ATOM 839 O O . LYS B 1 7 ? 20.159 32.322 28.372 1.00 25.35 7 LYS B O 1
ATOM 845 N N . ARG B 1 8 ? 20.822 34.240 27.380 1.00 24.34 8 ARG B N 1
ATOM 846 C CA . ARG B 1 8 ? 21.549 33.566 26.308 1.00 24.35 8 ARG B CA 1
ATOM 847 C C . ARG B 1 8 ? 22.622 32.672 26.927 1.00 23.99 8 ARG B C 1
ATOM 848 O O . ARG B 1 8 ? 23.308 33.094 27.867 1.00 23.29 8 ARG B O 1
ATOM 856 N N . PRO B 1 9 ? 22.736 31.418 26.452 1.00 24.06 9 PRO B N 1
ATOM 857 C CA . PRO B 1 9 ? 23.754 30.486 26.948 1.00 24.43 9 PRO B CA 1
ATOM 858 C C . PRO B 1 9 ? 25.158 30.813 26.427 1.00 24.78 9 PRO B C 1
ATOM 859 O O . PRO B 1 9 ? 25.737 30.076 25.620 1.00 25.32 9 PRO B O 1
ATOM 863 N N . LEU B 1 10 ? 25.687 31.941 26.880 1.00 25.45 10 LEU B N 1
ATOM 864 C CA . LEU B 1 10 ? 27.023 32.365 26.504 1.00 25.85 10 LEU B CA 1
ATOM 865 C C . LEU B 1 10 ? 28.012 31.803 27.516 1.00 26.66 10 LEU B C 1
ATOM 866 O O . LEU B 1 10 ? 27.761 31.797 28.730 1.00 26.17 10 LEU B O 1
ATOM 871 N N . VAL B 1 11 ? 29.108 31.263 27.006 1.00 26.52 11 VAL B N 1
ATOM 872 C CA . VAL B 1 11 ? 30.155 30.738 27.860 1.00 27.96 11 VAL B CA 1
ATOM 873 C C . VAL B 1 11 ? 31.505 31.155 27.298 1.00 28.29 11 VAL B C 1
ATOM 874 O O . VAL B 1 11 ? 31.620 31.560 26.138 1.00 29.11 11 VAL B O 1
ATOM 878 N N . THR B 1 12 ? 32.532 30.996 28.114 1.00 29.46 12 THR B N 1
ATOM 879 C CA . THR B 1 12 ? 33.881 31.293 27.677 1.00 29.51 12 THR B CA 1
ATOM 880 C C . THR B 1 12 ? 34.486 30.055 27.026 1.00 29.76 12 THR B C 1
ATOM 881 O O . THR B 1 12 ? 34.346 28.934 27.522 1.00 29.93 12 THR B O 1
ATOM 885 N N . ILE B 1 13 ? 35.118 30.265 25.879 1.00 29.40 13 ILE B N 1
ATOM 886 C CA . ILE B 1 13 ? 35.829 29.197 25.208 1.00 29.33 13 ILE B CA 1
ATOM 887 C C . ILE B 1 13 ? 37.295 29.599 25.098 1.00 29.06 13 ILE B C 1
ATOM 888 O O . ILE B 1 13 ? 37.627 30.788 25.192 1.00 29.48 13 ILE B O 1
ATOM 893 N N . ARG B 1 14 ? 38.158 28.600 24.942 1.00 27.97 14 ARG B N 1
ATOM 894 C CA . ARG B 1 14 ? 39.560 28.835 24.612 1.00 28.41 14 ARG B CA 1
ATOM 895 C C . ARG B 1 14 ? 39.887 28.162 23.289 1.00 28.26 14 ARG B C 1
ATOM 896 O O . ARG B 1 14 ? 39.578 26.987 23.080 1.00 28.73 14 ARG B O 1
ATOM 904 N N . ILE B 1 15 ? 40.490 28.935 22.395 1.00 28.18 15 ILE B N 1
ATOM 905 C CA . ILE B 1 15 ? 40.837 28.465 21.067 1.00 28.22 15 ILE B CA 1
ATOM 906 C C . ILE B 1 15 ? 42.078 29.234 20.604 1.00 28.43 15 ILE B C 1
ATOM 907 O O . ILE B 1 15 ? 42.112 30.463 20.646 1.00 27.78 15 ILE B O 1
ATOM 912 N N . GLY B 1 16 ? 43.131 28.507 20.242 1.00 28.90 16 GLY B N 1
ATOM 913 C CA . GLY B 1 16 ? 44.390 29.127 19.829 1.00 29.22 16 GLY B CA 1
ATOM 914 C C . GLY B 1 16 ? 45.037 29.997 20.894 1.00 29.39 16 GLY B C 1
ATOM 915 O O . GLY B 1 16 ? 45.772 30.932 20.576 1.00 29.64 16 GLY B O 1
ATOM 916 N N . GLY B 1 17 ? 44.766 29.690 22.160 1.00 29.70 17 GLY B N 1
ATOM 917 C CA . GLY B 1 17 ? 45.278 30.474 23.278 1.00 29.68 17 GLY B CA 1
ATOM 918 C C . GLY B 1 17 ? 44.490 31.740 23.576 1.00 29.88 17 GLY B C 1
ATOM 919 O O . GLY B 1 17 ? 44.861 32.515 24.457 1.00 30.34 17 GLY B O 1
ATOM 920 N N . GLN B 1 18 ? 43.403 31.964 22.846 1.00 29.41 18 GLN B N 1
ATOM 921 C CA . GLN B 1 18 ? 42.580 33.144 23.074 1.00 29.48 18 GLN B CA 1
ATOM 922 C C . GLN B 1 18 ? 41.286 32.742 23.764 1.00 28.46 18 GLN B C 1
ATOM 923 O O . GLN B 1 18 ? 40.686 31.729 23.415 1.00 28.53 18 GLN B O 1
ATOM 929 N N . LEU B 1 19 ? 40.863 33.545 24.734 1.00 27.73 19 LEU B N 1
ATOM 930 C CA . LEU B 1 19 ? 39.540 33.403 25.329 1.00 27.87 19 LEU B CA 1
ATOM 931 C C . LEU B 1 19 ? 38.529 34.204 24.527 1.00 27.77 19 LEU B C 1
ATOM 932 O O . LEU B 1 19 ? 38.781 35.352 24.146 1.00 27.94 19 LEU B O 1
ATOM 937 N N . LYS B 1 20 ? 37.390 33.582 24.270 1.00 28.04 20 LYS B N 1
ATOM 938 C CA . LYS B 1 20 ? 36.290 34.221 23.569 1.00 27.76 20 LYS B CA 1
ATOM 939 C C . LYS B 1 20 ? 34.972 33.806 24.213 1.00 26.88 20 LYS B C 1
ATOM 940 O O . LYS B 1 20 ? 34.895 32.769 24.876 1.00 27.34 20 LYS B O 1
ATOM 946 N N A GLU B 1 21 ? 33.948 34.635 24.036 0.50 26.13 21 GLU B N 1
ATOM 947 N N B GLU B 1 21 ? 33.950 34.637 24.027 0.50 26.14 21 GLU B N 1
ATOM 948 C CA A GLU B 1 21 ? 32.595 34.291 24.452 0.50 25.75 21 GLU B CA 1
ATOM 949 C CA B GLU B 1 21 ? 32.587 34.322 24.440 0.50 25.76 21 GLU B CA 1
ATOM 950 C C A GLU B 1 21 ? 31.847 33.675 23.277 0.50 25.41 21 GLU B C 1
ATOM 951 C C B GLU B 1 21 ? 31.855 33.669 23.270 0.50 25.42 21 GLU B C 1
ATOM 952 O O A GLU B 1 21 ? 31.874 34.209 22.163 0.50 25.07 21 GLU B O 1
ATOM 953 O O B GLU B 1 21 ? 31.907 34.175 22.144 0.50 25.07 21 GLU B O 1
ATOM 964 N N . ALA B 1 22 ? 31.181 32.555 23.537 1.00 24.52 22 ALA B N 1
ATOM 965 C CA . ALA B 1 22 ? 30.394 31.875 22.517 1.00 24.77 22 ALA B CA 1
ATOM 966 C C . ALA B 1 22 ? 29.057 31.390 23.053 1.00 24.75 22 ALA B C 1
ATOM 967 O O . ALA B 1 22 ? 28.881 31.126 24.246 1.00 24.80 22 ALA B O 1
ATOM 969 N N . LEU B 1 23 ? 28.119 31.304 22.129 1.00 25.16 23 LEU B N 1
ATOM 970 C CA . LEU B 1 23 ? 26.743 30.902 22.394 1.00 25.27 23 LEU B CA 1
ATOM 971 C C . LEU B 1 23 ? 26.595 29.408 22.171 1.00 25.37 23 LEU B C 1
ATOM 972 O O . LEU B 1 23 ? 26.906 28.918 21.082 1.00 25.47 23 LEU B O 1
ATOM 977 N N . LEU B 1 24 ? 26.143 28.684 23.195 1.00 25.40 24 LEU B N 1
ATOM 978 C CA . LEU B 1 24 ? 25.838 27.258 23.030 1.00 25.92 24 LEU B CA 1
ATOM 979 C C . LEU B 1 24 ? 24.512 27.119 22.290 1.00 26.24 24 LEU B C 1
ATOM 980 O O . LEU B 1 24 ? 23.470 27.522 22.798 1.00 25.45 24 LEU B O 1
ATOM 985 N N . ASN B 1 25 ? 24.584 26.575 21.079 1.00 26.73 25 ASN B N 1
ATOM 986 C CA . ASN B 1 25 ? 23.520 26.693 20.093 1.00 27.56 25 ASN B CA 1
ATOM 987 C C . ASN B 1 25 ? 23.115 25.343 19.505 1.00 27.43 25 ASN B C 1
ATOM 988 O O . ASN B 1 25 ? 23.733 24.838 18.570 1.00 27.88 25 ASN B O 1
ATOM 993 N N . THR B 1 26 ? 22.034 24.793 20.038 1.00 27.99 26 THR B N 1
ATOM 994 C CA . THR B 1 26 ? 21.529 23.495 19.600 1.00 27.55 26 THR B CA 1
ATOM 995 C C . THR B 1 26 ? 20.873 23.512 18.213 1.00 27.46 26 THR B C 1
ATOM 996 O O . THR B 1 26 ? 20.643 22.448 17.626 1.00 27.98 26 THR B O 1
ATOM 1000 N N . GLY B 1 27 ? 20.593 24.702 17.684 1.00 27.26 27 GLY B N 1
ATOM 1001 C CA . GLY B 1 27 ? 19.976 24.842 16.368 1.00 28.09 27 GLY B CA 1
ATOM 1002 C C . GLY B 1 27 ? 20.979 24.950 15.232 1.00 28.59 27 GLY B C 1
ATOM 1003 O O . GLY B 1 27 ? 20.597 25.131 14.083 1.00 30.13 27 GLY B O 1
ATOM 1004 N N . ALA B 1 28 ? 22.260 24.838 15.562 1.00 28.41 28 ALA B N 1
ATOM 1005 C CA . ALA B 1 28 ? 23.337 24.969 14.598 1.00 28.35 28 ALA B CA 1
ATOM 1006 C C . ALA B 1 28 ? 24.015 23.610 14.469 1.00 28.40 28 ALA B C 1
ATOM 1007 O O . ALA B 1 28 ? 24.479 23.038 15.454 1.00 27.26 28 ALA B O 1
ATOM 1009 N N . ASP B 1 29 ? 24.086 23.109 13.246 1.00 28.03 29 ASP B N 1
ATOM 1010 C CA . ASP B 1 29 ? 24.850 21.903 12.955 1.00 28.59 29 ASP B CA 1
ATOM 1011 C C . ASP B 1 29 ? 26.343 22.126 13.251 1.00 28.72 29 ASP B C 1
ATOM 1012 O O . ASP B 1 29 ? 27.022 21.270 13.826 1.00 28.07 29 ASP B O 1
ATOM 1017 N N . ASP B 1 30 ? 26.828 23.307 12.876 1.00 28.54 30 ASP B N 1
ATOM 1018 C CA . ASP B 1 30 ? 28.246 23.615 12.827 1.00 28.84 30 ASP B CA 1
ATOM 1019 C C . ASP B 1 30 ? 28.569 24.716 13.823 1.00 28.33 30 ASP B C 1
ATOM 1020 O O . ASP B 1 30 ? 27.681 25.450 14.263 1.00 28.30 30 ASP B O 1
ATOM 1025 N N . THR B 1 31 ? 29.857 24.813 14.141 1.00 27.88 31 THR B N 1
ATOM 1026 C CA . THR B 1 31 ? 30.426 25.846 14.993 1.00 26.81 31 THR B CA 1
ATOM 1027 C C . THR B 1 31 ? 30.975 26.957 14.086 1.00 26.99 31 THR B C 1
ATOM 1028 O O . THR B 1 31 ? 31.751 26.686 13.158 1.00 25.86 31 THR B O 1
ATOM 1032 N N . VAL B 1 32 ? 30.509 28.184 14.313 1.00 26.66 32 VAL B N 1
ATOM 1033 C CA . VAL B 1 32 ? 30.848 29.347 13.471 1.00 27.34 32 VAL B CA 1
ATOM 1034 C C . VAL B 1 32 ? 31.329 30.497 14.356 1.00 27.44 32 VAL B C 1
ATOM 1035 O O . VAL B 1 32 ? 30.574 31.010 15.191 1.00 26.43 32 VAL B O 1
ATOM 1039 N N . LEU B 1 33 ? 32.602 30.859 14.203 1.00 27.31 33 LEU B N 1
ATOM 1040 C CA . LEU B 1 33 ? 33.197 31.959 14.955 1.00 26.99 33 LEU B CA 1
ATOM 1041 C C . LEU B 1 33 ? 33.335 33.218 14.117 1.00 27.45 33 LEU B C 1
ATOM 1042 O O . LEU B 1 33 ? 33.587 33.165 12.916 1.00 27.47 33 LEU B O 1
ATOM 1047 N N . GLU B 1 34 ? 33.274 34.350 14.801 1.00 27.62 34 GLU B N 1
ATOM 1048 C CA . GLU B 1 34 ? 33.578 35.630 14.205 1.00 28.19 34 GLU B CA 1
ATOM 1049 C C . GLU B 1 34 ? 34.958 35.599 13.547 1.00 28.61 34 GLU B C 1
ATOM 1050 O O . GLU B 1 34 ? 35.819 34.773 13.886 1.00 28.06 34 GLU B O 1
ATOM 1056 N N A GLU B 1 35 ? 35.144 36.512 12.600 0.50 28.68 35 GLU B N 1
ATOM 1057 N N B GLU B 1 35 ? 35.151 36.509 12.601 0.50 28.84 35 GLU B N 1
ATOM 1058 C CA A GLU B 1 35 ? 36.402 36.678 11.868 0.50 29.28 35 GLU B CA 1
ATOM 1059 C CA B GLU B 1 35 ? 36.385 36.589 11.822 0.50 29.59 35 GLU B CA 1
ATOM 1060 C C A GLU B 1 35 ? 37.604 36.567 12.799 0.50 29.52 35 GLU B C 1
ATOM 1061 C C B GLU B 1 35 ? 37.614 36.598 12.72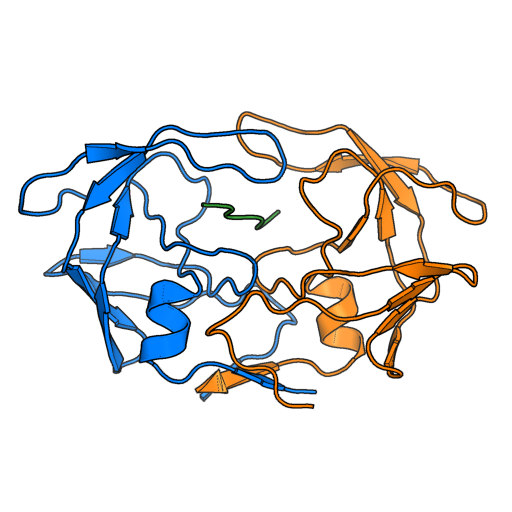8 0.50 29.68 35 GLU B C 1
ATOM 1062 O O A GLU B 1 35 ? 37.704 37.297 13.784 0.50 29.20 35 GLU B O 1
ATOM 1063 O O B GLU B 1 35 ? 37.739 37.435 13.620 0.50 29.36 35 GLU B O 1
ATOM 1074 N N . MET B 1 36 ? 38.514 35.651 12.484 1.00 30.05 36 MET B N 1
ATOM 1075 C CA . MET B 1 36 ? 39.745 35.514 13.248 1.00 30.40 36 MET B CA 1
ATOM 1076 C C . MET B 1 36 ? 40.682 34.655 12.429 1.00 30.33 36 MET B C 1
ATOM 1077 O O . MET B 1 36 ? 40.244 33.892 11.576 1.00 30.26 36 MET B O 1
ATOM 1082 N N . ASN B 1 37 ? 41.973 34.756 12.700 1.00 30.66 37 ASN B N 1
ATOM 1083 C CA . ASN B 1 37 ? 42.906 33.822 12.095 1.00 31.37 37 ASN B CA 1
ATOM 1084 C C . ASN B 1 37 ? 43.044 32.596 12.985 1.00 31.88 37 ASN B C 1
ATOM 1085 O O . ASN B 1 37 ? 42.916 32.684 14.205 1.00 31.79 37 ASN B O 1
ATOM 1090 N N . LEU B 1 38 ? 43.256 31.448 12.355 1.00 32.35 38 LEU B N 1
ATOM 1091 C CA . LEU B 1 38 ? 43.374 30.195 13.075 1.00 32.80 38 LEU B CA 1
ATOM 1092 C C . LEU B 1 38 ? 44.441 29.346 12.410 1.00 33.26 38 LEU B C 1
ATOM 1093 O O . LEU B 1 38 ? 44.615 29.410 11.192 1.00 33.30 38 LEU B O 1
ATOM 1098 N N . PRO B 1 39 ? 45.168 28.561 13.217 1.00 34.01 39 PRO B N 1
ATOM 1099 C CA . PRO B 1 39 ? 46.235 27.691 12.753 1.00 34.08 39 PRO B CA 1
ATOM 1100 C C . PRO B 1 39 ? 45.905 26.874 11.508 1.00 34.20 39 PRO B C 1
ATOM 1101 O O . PRO B 1 39 ? 45.094 25.951 11.562 1.00 34.12 39 PRO B O 1
ATOM 1105 N N . GLY B 1 40 ? 46.513 27.265 10.393 1.00 34.31 40 GLY B N 1
ATOM 1106 C CA . GLY B 1 40 ? 46.815 26.358 9.285 1.00 34.27 40 GLY B CA 1
ATOM 1107 C C . GLY B 1 40 ? 45.660 25.592 8.667 1.00 34.04 40 GLY B C 1
ATOM 1108 O O . GLY B 1 40 ? 44.735 25.169 9.357 1.00 34.13 40 GLY B O 1
ATOM 1109 N N . LYS B 1 41 ? 45.745 25.396 7.355 1.00 33.69 41 LYS B N 1
ATOM 1110 C CA . LYS B 1 41 ? 44.823 24.534 6.623 1.00 33.32 41 LYS B CA 1
ATOM 1111 C C . LYS B 1 41 ? 43.363 24.932 6.827 1.00 32.83 41 LYS B C 1
ATOM 1112 O O . LYS B 1 41 ? 42.716 24.532 7.797 1.00 33.11 41 LYS B O 1
ATOM 1114 N N . TRP B 1 42 ? 42.861 25.752 5.911 1.00 32.28 42 TRP B N 1
ATOM 1115 C CA . TRP B 1 42 ? 41.428 25.964 5.778 1.00 31.55 42 TRP B CA 1
ATOM 1116 C C . TRP B 1 42 ? 41.017 25.794 4.321 1.00 31.37 42 TRP B C 1
ATOM 1117 O O . TRP B 1 42 ? 41.849 25.878 3.413 1.00 30.51 42 TRP B O 1
ATOM 1128 N N . LYS B 1 43 ? 39.740 25.493 4.120 1.00 31.23 43 LYS B N 1
ATOM 1129 C CA . LYS B 1 43 ? 39.156 25.424 2.783 1.00 30.99 43 LYS B CA 1
ATOM 1130 C C . LYS B 1 43 ? 37.961 26.360 2.723 1.00 31.07 43 LYS B C 1
ATOM 1131 O O . LYS B 1 43 ? 37.260 26.536 3.724 1.00 31.11 43 LYS B O 1
ATOM 1133 N N . PRO B 1 44 ? 37.716 26.957 1.548 1.00 31.05 44 PRO B N 1
ATOM 1134 C CA . PRO B 1 44 ? 36.488 27.711 1.367 1.00 31.07 44 PRO B CA 1
ATOM 1135 C C . PRO B 1 44 ? 35.280 26.794 1.494 1.00 30.94 44 PRO B C 1
ATOM 1136 O O . PRO B 1 44 ? 35.323 25.645 1.043 1.00 31.20 44 PRO B O 1
ATOM 1140 N N . LYS B 1 45 ? 34.223 27.304 2.114 1.00 30.25 45 LYS B N 1
ATOM 1141 C CA . LYS B 1 45 ? 32.964 26.580 2.235 1.00 30.12 45 LYS B CA 1
ATOM 1142 C C . LYS B 1 45 ? 31.803 27.558 2.152 1.00 29.83 45 LYS B C 1
ATOM 1143 O O . LYS B 1 45 ? 31.956 28.744 2.431 1.00 29.68 45 LYS B O 1
ATOM 1145 N N . MET B 1 46 ? 30.631 27.047 1.809 1.00 29.57 46 MET B N 1
ATOM 1146 C CA . MET B 1 46 ? 29.417 27.845 1.882 1.00 30.09 46 MET B CA 1
ATOM 1147 C C . MET B 1 46 ? 28.460 27.194 2.869 1.00 29.48 46 MET B C 1
ATOM 1148 O O . MET B 1 46 ? 28.275 25.980 2.840 1.00 28.78 46 MET B O 1
ATOM 1153 N N . ILE B 1 47 ? 27.863 27.986 3.754 1.00 29.09 47 ILE B N 1
ATOM 1154 C CA . ILE B 1 47 ? 26.830 27.455 4.644 1.00 28.99 47 ILE B CA 1
ATOM 1155 C C . ILE B 1 47 ? 25.492 28.157 4.441 1.00 29.01 47 ILE B C 1
ATOM 1156 O O . ILE B 1 47 ? 25.426 29.362 4.179 1.00 28.93 47 ILE B O 1
ATOM 1161 N N . GLY B 1 48 ? 24.434 27.362 4.520 1.00 28.94 48 GLY B N 1
ATOM 1162 C CA . GLY B 1 48 ? 23.081 27.842 4.304 1.00 29.16 48 GLY B CA 1
ATOM 1163 C C . GLY B 1 48 ? 22.797 28.900 5.343 1.00 29.05 48 GLY B C 1
ATOM 1164 O O . GLY B 1 48 ? 23.023 28.680 6.531 1.00 29.58 48 GLY B O 1
ATOM 1165 N N . GLY B 1 49 ? 22.342 30.060 4.887 1.00 28.78 49 GLY B N 1
ATOM 1166 C CA . GLY B 1 49 ? 21.977 31.142 5.792 1.00 28.87 49 GLY B CA 1
ATOM 1167 C C . GLY B 1 49 ? 20.603 31.699 5.497 1.00 28.62 49 GLY B C 1
ATOM 1168 O O . GLY B 1 49 ? 19.884 31.207 4.630 1.00 28.38 49 GLY B O 1
ATOM 1169 N N A ILE B 1 50 ? 20.230 32.727 6.250 0.50 28.53 50 ILE B N 1
ATOM 1170 N N B ILE B 1 50 ? 20.235 32.732 6.245 0.50 28.48 50 ILE B N 1
ATOM 1171 C CA A ILE B 1 50 ? 19.012 33.474 5.972 0.50 28.23 50 ILE B CA 1
ATOM 1172 C CA B ILE B 1 50 ? 19.019 33.479 5.971 0.50 28.14 50 ILE B CA 1
ATOM 1173 C C A ILE B 1 50 ? 19.206 34.264 4.684 0.50 28.17 50 ILE B C 1
ATOM 1174 C C B ILE B 1 50 ? 19.210 34.265 4.681 0.50 28.13 50 ILE B C 1
ATOM 1175 O O A ILE B 1 50 ? 20.160 35.031 4.554 0.50 27.90 50 ILE B O 1
ATOM 1176 O O B ILE B 1 50 ? 20.162 35.033 4.548 0.50 27.86 50 ILE B O 1
ATOM 1185 N N . GLY B 1 51 ? 18.309 34.051 3.727 1.00 28.35 51 GLY B N 1
ATOM 1186 C CA . GLY B 1 51 ? 18.358 34.751 2.445 1.00 28.41 51 GLY B CA 1
ATOM 1187 C C . GLY B 1 51 ? 19.379 34.186 1.474 1.00 28.56 51 GLY B C 1
ATOM 1188 O O . GLY B 1 51 ? 19.523 34.693 0.365 1.00 29.01 51 GLY B O 1
ATOM 1189 N N . GLY B 1 52 ? 20.075 33.126 1.872 1.00 28.78 52 GLY B N 1
ATOM 1190 C CA . GLY B 1 52 ? 21.024 32.457 0.991 1.00 28.81 52 GLY B CA 1
ATOM 1191 C C . GLY B 1 52 ? 22.305 32.036 1.686 1.00 28.67 52 GLY B C 1
ATOM 1192 O O . GLY B 1 52 ? 22.455 32.144 2.909 1.00 29.04 52 GLY B O 1
ATOM 1193 N N . PHE B 1 53 ? 23.249 31.567 0.883 1.00 28.39 53 PHE B N 1
ATOM 1194 C CA . PHE B 1 53 ? 24.476 31.008 1.407 1.00 27.92 53 PHE B CA 1
ATOM 1195 C C . PHE B 1 53 ? 25.463 32.113 1.779 1.00 27.73 53 PHE B C 1
ATOM 1196 O O . PHE B 1 53 ? 25.572 33.126 1.086 1.00 27.37 53 PHE B O 1
ATOM 1204 N N A ILE B 1 54 ? 26.178 31.896 2.875 0.50 27.81 54 ILE B N 1
ATOM 1205 N N B ILE B 1 54 ? 26.140 31.940 2.911 0.50 27.66 54 ILE B N 1
ATOM 1206 C CA A ILE B 1 54 ? 27.240 32.795 3.297 0.50 27.26 54 ILE B CA 1
ATOM 1207 C CA B ILE B 1 54 ? 27.239 32.824 3.293 0.50 26.98 54 ILE B CA 1
ATOM 1208 C C A ILE B 1 54 ? 28.579 32.094 3.132 0.50 26.82 54 ILE B C 1
ATOM 1209 C C B ILE B 1 54 ? 28.565 32.101 3.096 0.50 26.65 54 ILE B C 1
ATOM 1210 O O A ILE B 1 54 ? 28.669 30.877 3.277 0.50 26.66 54 ILE B O 1
ATOM 1211 O O B ILE B 1 54 ? 28.628 30.876 3.169 0.50 26.42 54 ILE B O 1
ATOM 1220 N N . LYS B 1 55 ? 29.610 32.873 2.824 1.00 26.57 55 LYS B N 1
ATOM 1221 C CA . LYS B 1 55 ? 30.949 32.344 2.646 1.00 26.67 55 LYS B CA 1
ATOM 1222 C C . LYS B 1 55 ? 31.653 32.251 3.999 1.00 26.34 55 LYS B C 1
ATOM 1223 O O . LYS B 1 55 ? 31.674 33.207 4.780 1.00 25.49 55 LYS B O 1
ATOM 1229 N N . VAL B 1 56 ? 32.232 31.089 4.262 1.00 26.00 56 VAL B N 1
ATOM 1230 C CA . VAL B 1 56 ? 33.044 30.905 5.450 1.00 26.30 56 VAL B CA 1
ATOM 1231 C C . VAL B 1 56 ? 34.342 30.195 5.072 1.00 26.59 56 VAL B C 1
ATOM 1232 O O . VAL B 1 56 ? 34.495 29.692 3.950 1.00 25.27 56 VAL B O 1
ATOM 1236 N N . ARG B 1 57 ? 35.272 30.191 6.020 1.00 26.81 57 ARG B N 1
ATOM 1237 C CA . ARG B 1 57 ? 36.491 29.395 5.926 1.00 27.10 57 ARG B CA 1
ATOM 1238 C C . ARG B 1 57 ? 36.377 28.214 6.878 1.00 26.99 57 ARG B C 1
ATOM 1239 O O . ARG B 1 57 ? 36.064 28.392 8.048 1.00 27.77 57 ARG B O 1
ATOM 1247 N N . GLN B 1 58 ? 36.624 27.010 6.376 1.00 27.52 58 GLN B N 1
ATOM 1248 C CA . GLN B 1 58 ? 36.496 25.807 7.188 1.00 27.75 58 GLN B CA 1
ATOM 1249 C C . GLN B 1 58 ? 37.873 25.316 7.632 1.00 27.70 58 GLN B C 1
ATOM 1250 O O . GLN B 1 58 ? 38.709 24.942 6.810 1.00 26.05 58 GLN B O 1
ATOM 1256 N N . TYR B 1 59 ? 38.093 25.336 8.941 1.00 27.97 59 TYR B N 1
ATOM 1257 C CA . TYR B 1 59 ? 39.266 24.718 9.567 1.00 29.04 59 TYR B CA 1
ATOM 1258 C C . TYR B 1 59 ? 38.882 23.382 10.191 1.00 30.27 59 TYR B C 1
ATOM 1259 O O . TYR B 1 59 ? 37.961 23.330 11.002 1.00 30.99 59 TYR B O 1
ATOM 1268 N N . ASP B 1 60 ? 39.601 22.314 9.848 1.00 30.25 60 ASP B N 1
ATOM 1269 C CA . ASP B 1 60 ? 39.327 21.008 10.435 1.00 30.75 60 ASP B CA 1
ATOM 1270 C C . ASP B 1 60 ? 40.253 20.710 11.610 1.00 30.58 60 ASP B C 1
ATOM 1271 O O . ASP B 1 60 ? 41.314 21.318 11.754 1.00 30.55 60 ASP B O 1
ATOM 1276 N N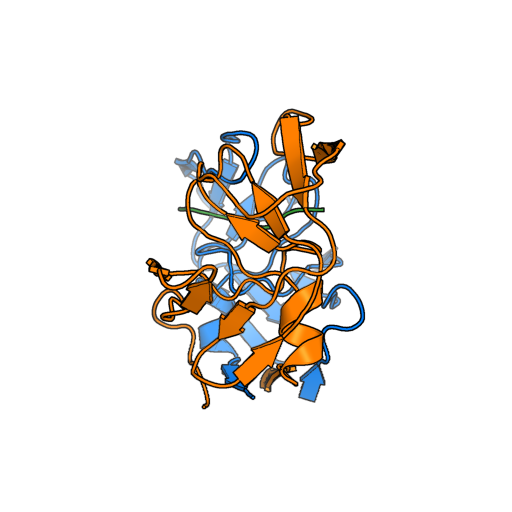 . GLN B 1 61 ? 39.827 19.764 12.438 1.00 30.14 61 GLN B N 1
ATOM 1277 C CA . GLN B 1 61 ? 40.595 19.294 13.588 1.00 29.83 61 GLN B CA 1
ATOM 1278 C C . GLN B 1 61 ? 41.236 20.411 14.419 1.00 29.40 61 GLN B C 1
ATOM 1279 O O . GLN B 1 61 ? 42.429 20.392 14.691 1.00 28.69 61 GLN B O 1
ATOM 1285 N N . ILE B 1 62 ? 40.419 21.362 14.864 1.00 29.03 62 ILE B N 1
ATOM 1286 C CA . ILE B 1 62 ? 40.881 22.454 15.730 1.00 29.01 62 ILE B CA 1
ATOM 1287 C C . ILE B 1 62 ? 40.499 22.156 17.193 1.00 28.67 62 ILE B C 1
ATOM 1288 O O . ILE B 1 62 ? 39.338 21.885 17.485 1.00 27.51 62 ILE B O 1
ATOM 1293 N N . PRO B 1 63 ? 41.472 22.212 18.121 1.00 28.52 63 PRO B N 1
ATOM 1294 C CA . PRO B 1 63 ? 41.165 22.074 19.544 1.00 28.11 63 PRO B CA 1
ATOM 1295 C C . PRO B 1 63 ? 40.415 23.290 20.078 1.00 28.32 63 PRO B C 1
ATOM 1296 O O . PRO B 1 63 ? 40.851 24.425 19.876 1.00 27.93 63 PRO B O 1
ATOM 1300 N N . VAL B 1 64 ? 39.288 23.034 20.732 1.00 28.90 64 VAL B N 1
ATOM 1301 C CA . VAL B 1 64 ? 38.483 24.068 21.368 1.00 29.14 64 VAL B CA 1
ATOM 1302 C C . VAL B 1 64 ? 38.078 23.612 22.762 1.00 29.61 64 VAL B C 1
ATOM 1303 O O . VAL B 1 64 ? 37.486 22.542 22.920 1.00 30.70 64 VAL B O 1
ATOM 1307 N N . GLU B 1 65 ? 38.377 24.433 23.763 1.00 29.49 65 GLU B N 1
ATOM 1308 C CA . GLU B 1 65 ? 37.988 24.159 25.138 1.00 29.35 65 GLU B CA 1
ATOM 1309 C C . GLU B 1 65 ? 36.750 24.976 25.511 1.00 28.99 65 GLU B C 1
ATOM 1310 O O . GLU B 1 65 ? 36.746 26.197 25.389 1.00 29.35 65 GLU B O 1
ATOM 1316 N N . ILE B 1 66 ? 35.705 24.276 25.947 1.00 28.72 66 ILE B N 1
ATOM 1317 C CA . ILE B 1 66 ? 34.405 24.869 26.248 1.00 28.56 66 ILE B CA 1
ATOM 1318 C C . ILE B 1 66 ? 34.092 24.588 27.719 1.00 29.01 66 ILE B C 1
ATOM 1319 O O . ILE B 1 66 ? 33.832 23.448 28.105 1.00 27.98 66 ILE B O 1
ATOM 1324 N N . CYS B 1 67 ? 34.160 25.625 28.546 1.00 29.81 67 CYS B N 1
ATOM 1325 C CA . CYS B 1 67 ? 33.982 25.473 29.986 1.00 30.94 67 CYS B CA 1
ATOM 1326 C C . CYS B 1 67 ? 34.902 24.409 30.562 1.00 30.70 67 CYS B C 1
ATOM 1327 O O . CYS B 1 67 ? 34.534 23.686 31.486 1.00 30.39 67 CYS B O 1
ATOM 1330 N N . GLY B 1 68 ? 36.112 24.341 30.020 1.00 31.02 68 GLY B N 1
ATOM 1331 C CA . GLY B 1 68 ? 37.106 23.381 30.469 1.00 31.28 68 GLY B CA 1
ATOM 1332 C C . GLY B 1 68 ? 36.859 21.965 29.997 1.00 31.27 68 GLY B C 1
ATOM 1333 O O . GLY B 1 68 ? 37.424 21.020 30.549 1.00 31.28 68 GLY B O 1
ATOM 1334 N N . HIS B 1 69 ? 35.984 21.816 29.008 1.00 30.87 69 HIS B N 1
ATOM 1335 C CA . HIS B 1 69 ? 35.742 20.524 28.376 1.00 30.84 69 HIS B CA 1
ATOM 1336 C C . HIS B 1 69 ? 36.371 20.559 26.992 1.00 30.26 69 HIS B C 1
ATOM 1337 O O . HIS B 1 69 ? 36.123 21.476 26.211 1.00 30.29 69 HIS B O 1
ATOM 1344 N N . LYS B 1 70 ? 37.190 19.554 26.701 1.00 29.94 70 LYS B N 1
ATOM 1345 C CA . LYS B 1 70 ? 37.988 19.530 25.483 1.00 30.24 70 LYS B CA 1
ATOM 1346 C C . LYS B 1 70 ? 37.191 19.035 24.277 1.00 30.06 70 LYS B C 1
ATOM 1347 O O . LYS B 1 70 ? 36.552 17.981 24.324 1.00 30.35 70 LYS B O 1
ATOM 1349 N N . ALA B 1 71 ? 37.244 19.788 23.186 1.00 29.00 71 ALA B N 1
ATOM 1350 C CA . ALA B 1 71 ? 36.761 19.273 21.916 1.00 28.81 71 ALA B CA 1
ATOM 1351 C C . ALA B 1 71 ? 37.811 19.506 20.844 1.00 28.58 71 ALA B C 1
ATOM 1352 O O . ALA B 1 71 ? 38.623 20.421 20.945 1.00 28.46 71 ALA B O 1
ATOM 1354 N N A ILE B 1 72 ? 37.762 18.682 19.807 0.30 28.67 72 ILE B N 1
ATOM 1355 N N B ILE B 1 72 ? 37.811 18.645 19.832 0.70 28.14 72 ILE B N 1
ATOM 1356 C CA A ILE B 1 72 ? 38.620 18.864 18.650 0.30 28.85 72 ILE B CA 1
ATOM 1357 C CA B ILE B 1 72 ? 38.634 18.841 18.643 0.70 28.05 72 ILE B CA 1
ATOM 1358 C C A ILE B 1 72 ? 37.839 18.546 17.382 0.30 28.89 72 ILE B C 1
ATOM 1359 C C B ILE B 1 72 ? 37.778 18.558 17.413 0.70 28.49 72 ILE B C 1
ATOM 1360 O O A ILE B 1 72 ? 37.459 17.401 17.131 0.30 28.83 72 ILE B O 1
ATOM 1361 O O B ILE B 1 72 ? 37.285 17.446 17.218 0.70 28.29 72 ILE B O 1
ATOM 1370 N N . GLY B 1 73 ? 37.586 19.578 16.586 1.00 28.99 73 GLY B N 1
ATOM 1371 C CA . GLY B 1 73 ? 36.803 19.407 15.377 1.00 28.95 73 GLY B CA 1
ATOM 1372 C C . GLY B 1 73 ? 36.784 20.616 14.473 1.00 28.77 73 GLY B C 1
ATOM 1373 O O . GLY B 1 73 ? 37.663 21.479 14.522 1.00 28.46 73 GLY B O 1
ATOM 1374 N N . THR B 1 74 ? 35.759 20.654 13.639 1.00 28.74 74 THR B N 1
ATOM 1375 C CA . THR B 1 74 ? 35.696 21.605 12.550 1.00 29.68 74 THR B CA 1
ATOM 1376 C C . THR B 1 74 ? 35.167 22.925 13.073 1.00 29.66 74 THR B C 1
ATOM 1377 O O . THR B 1 74 ? 34.111 22.984 13.697 1.00 30.35 74 THR B O 1
ATOM 1381 N N . VAL B 1 75 ? 35.913 23.983 12.798 1.00 30.34 75 VAL B N 1
ATOM 1382 C CA . VAL B 1 75 ? 35.499 25.324 13.176 1.00 30.27 75 VAL B CA 1
ATOM 1383 C C . VAL B 1 75 ? 35.392 26.142 11.901 1.00 29.65 75 VAL B C 1
ATOM 1384 O O . VAL B 1 75 ? 36.353 26.224 11.122 1.00 30.27 75 VAL B O 1
ATOM 1388 N N . LEU B 1 76 ? 34.206 26.699 11.675 1.00 29.58 76 LEU B N 1
ATOM 1389 C CA . LEU B 1 76 ? 33.976 27.606 10.555 1.00 29.70 76 LEU B CA 1
ATOM 1390 C C . LEU B 1 76 ? 34.201 29.040 11.025 1.00 29.53 76 LEU B C 1
ATOM 1391 O O . LEU B 1 76 ? 33.866 29.391 12.155 1.00 30.57 76 LEU B O 1
ATOM 1396 N N . VAL B 1 77 ? 34.790 29.858 10.164 1.00 29.74 77 VAL B N 1
ATOM 1397 C CA . VAL B 1 77 ? 35.016 31.266 10.467 1.00 29.79 77 VAL B CA 1
ATOM 1398 C C . VAL B 1 77 ? 34.350 32.146 9.409 1.00 29.95 77 VAL B C 1
ATOM 1399 O O . VAL B 1 77 ? 34.587 31.979 8.219 1.00 29.47 77 VAL B O 1
ATOM 1403 N N . GLY B 1 78 ? 33.492 33.065 9.841 1.00 29.77 78 GLY B N 1
ATOM 1404 C CA . GLY B 1 78 ? 32.842 33.983 8.903 1.00 29.52 78 GLY B CA 1
ATOM 1405 C C . GLY B 1 78 ? 31.939 34.994 9.588 1.00 29.35 78 GLY B C 1
ATOM 1406 O O . GLY B 1 78 ? 32.008 35.148 10.810 1.00 27.60 78 GLY B O 1
ATOM 1407 N N . PRO B 1 79 ? 31.084 35.680 8.803 1.00 28.89 79 PRO B N 1
ATOM 1408 C CA . PRO B 1 79 ? 30.203 36.732 9.314 1.00 29.57 79 PRO B CA 1
ATOM 1409 C C . PRO B 1 79 ? 29.007 36.218 10.111 1.00 30.45 79 PRO B C 1
ATOM 1410 O O . PRO B 1 79 ? 27.918 36.035 9.580 1.00 30.72 79 PRO B O 1
ATOM 1414 N N . THR B 1 80 ? 29.220 36.039 11.406 1.00 31.40 80 THR B N 1
ATOM 1415 C CA . THR B 1 80 ? 28.166 35.592 12.295 1.00 31.67 80 THR B CA 1
ATOM 1416 C C . THR B 1 80 ? 27.877 36.693 13.308 1.00 31.86 80 THR B C 1
ATOM 1417 O O . THR B 1 80 ? 28.802 37.349 13.785 1.00 32.07 80 THR B O 1
ATOM 1421 N N . PRO B 1 81 ? 26.592 36.916 13.628 1.00 31.58 81 PRO B N 1
ATOM 1422 C CA . PRO B 1 81 ? 26.239 37.854 14.690 1.00 31.43 81 PRO B CA 1
ATOM 1423 C C . PRO B 1 81 ? 27.006 37.631 15.987 1.00 31.07 81 PRO B C 1
ATOM 1424 O O . PRO B 1 81 ? 27.351 38.595 16.669 1.00 30.91 81 PRO B O 1
ATOM 1428 N N . VAL B 1 82 ? 27.288 36.370 16.299 1.00 30.33 82 VAL B N 1
ATOM 1429 C CA . VAL B 1 82 ? 27.965 36.005 17.539 1.00 30.42 82 VAL B CA 1
ATOM 1430 C C . VAL B 1 82 ? 28.691 34.670 17.348 1.00 29.24 82 VAL B C 1
ATOM 1431 O O . VAL B 1 82 ? 28.326 33.868 16.483 1.00 29.19 82 VAL B O 1
ATOM 1435 N N . ASN B 1 83 ? 29.752 34.456 18.115 1.00 28.80 83 ASN B N 1
ATOM 1436 C CA . ASN B 1 83 ? 30.446 33.174 18.090 1.00 29.00 83 ASN B CA 1
ATOM 1437 C C . ASN B 1 83 ? 29.439 32.127 18.531 1.00 28.99 83 ASN B C 1
ATOM 1438 O O . ASN B 1 83 ? 28.774 32.296 19.556 1.00 27.77 83 ASN B O 1
ATOM 1443 N N . ILE B 1 84 ? 29.340 31.056 17.750 1.00 29.04 84 ILE B N 1
ATOM 1444 C CA . ILE B 1 84 ? 28.334 30.028 17.950 1.00 29.56 84 ILE B CA 1
ATOM 1445 C C . ILE B 1 84 ? 29.009 28.665 18.046 1.00 29.54 84 ILE B C 1
ATOM 1446 O O . ILE B 1 84 ? 29.731 28.256 17.133 1.00 30.23 84 ILE B O 1
ATOM 1451 N N . ILE B 1 85 ? 28.743 27.956 19.135 1.00 28.82 85 ILE B N 1
ATOM 1452 C CA . ILE B 1 85 ? 29.165 26.568 19.271 1.00 28.57 85 ILE B CA 1
ATOM 1453 C C . ILE B 1 85 ? 28.020 25.647 18.872 1.00 28.33 85 ILE B C 1
ATOM 1454 O O . ILE B 1 85 ? 26.962 25.628 19.519 1.00 28.48 85 ILE B O 1
ATOM 1459 N N . GLY B 1 86 ? 28.225 24.882 17.805 1.00 27.74 86 GLY B N 1
ATOM 1460 C CA . GLY B 1 86 ? 27.168 24.008 17.302 1.00 28.00 86 GLY B CA 1
ATOM 1461 C C . GLY B 1 86 ? 27.257 22.576 17.774 1.00 27.75 86 GLY B C 1
ATOM 1462 O O . GLY B 1 86 ? 28.172 22.210 18.515 1.00 27.35 86 GLY B O 1
ATOM 1463 N N . ARG B 1 87 ? 26.320 21.757 17.296 1.00 28.17 87 ARG B N 1
ATOM 1464 C CA . ARG B 1 87 ? 26.201 20.369 17.737 1.00 28.34 87 ARG B CA 1
ATOM 1465 C C . ARG B 1 87 ? 27.462 19.539 17.476 1.00 28.79 87 ARG B C 1
ATOM 1466 O O . ARG B 1 87 ? 27.717 18.581 18.189 1.00 28.60 87 ARG B O 1
ATOM 1474 N N . ASN B 1 88 ? 28.245 19.888 16.461 1.00 29.50 88 ASN B N 1
ATOM 1475 C CA . ASN B 1 88 ? 29.458 19.126 16.153 1.00 29.41 88 ASN B CA 1
ATOM 1476 C C . ASN B 1 88 ? 30.407 19.081 17.350 1.00 30.09 88 ASN B C 1
ATOM 1477 O O . ASN B 1 88 ? 31.014 18.044 17.634 1.00 31.41 88 ASN B O 1
ATOM 1482 N N . LEU B 1 89 ? 30.464 20.171 18.108 1.00 29.46 89 LEU B N 1
ATOM 1483 C CA . LEU B 1 89 ? 31.313 20.234 19.300 1.00 29.21 89 LEU B CA 1
ATOM 1484 C C . LEU B 1 89 ? 30.523 19.988 20.586 1.00 29.46 89 LEU B C 1
ATOM 1485 O O . LEU B 1 89 ? 31.053 19.476 21.573 1.00 28.73 89 LEU B O 1
ATOM 1490 N N . LEU B 1 90 ? 29.249 20.360 20.590 1.00 29.64 90 LEU B N 1
ATOM 1491 C CA . LEU B 1 90 ? 28.415 20.105 21.759 1.00 29.15 90 LEU B CA 1
ATOM 1492 C C . LEU B 1 90 ? 28.329 18.611 22.054 1.00 28.77 90 LEU B C 1
ATOM 1493 O O . LEU B 1 90 ? 28.361 18.192 23.215 1.00 29.12 90 LEU B O 1
ATOM 1498 N N . THR B 1 91 ? 28.222 17.810 20.998 1.00 28.53 91 THR B N 1
ATOM 1499 C CA . THR 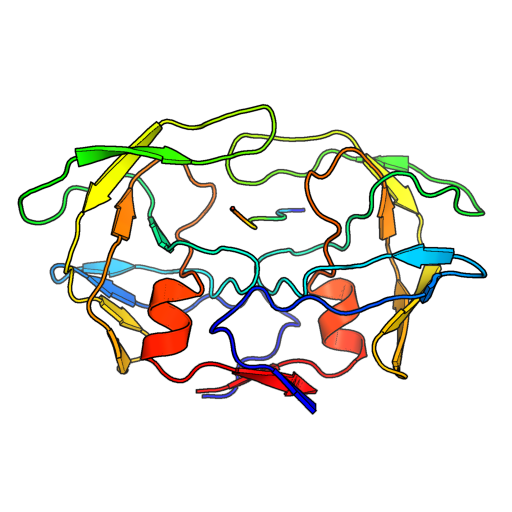B 1 91 ? 28.183 16.368 21.153 1.00 28.13 91 THR B CA 1
ATOM 1500 C C . THR B 1 91 ? 29.480 15.895 21.794 1.00 27.45 91 THR B C 1
ATOM 1501 O O . THR B 1 91 ? 29.457 15.026 22.661 1.00 27.09 91 THR B O 1
ATOM 1505 N N . GLN B 1 92 ? 30.600 16.499 21.414 1.00 26.28 92 GLN B N 1
ATOM 1506 C CA . GLN B 1 92 ? 31.894 16.012 21.887 1.00 26.47 92 GLN B CA 1
ATOM 1507 C C . GLN B 1 92 ? 32.075 16.230 23.387 1.00 26.52 92 GLN B C 1
ATOM 1508 O O . GLN B 1 92 ? 32.787 15.473 24.047 1.00 26.29 92 GLN B O 1
ATOM 1514 N N . ILE B 1 93 ? 31.495 17.311 23.898 1.00 25.66 93 ILE B N 1
ATOM 1515 C CA . ILE B 1 93 ? 31.614 17.631 25.313 1.00 25.59 93 ILE B CA 1
ATOM 1516 C C . ILE B 1 93 ? 30.497 17.011 26.144 1.00 24.98 93 ILE B C 1
ATOM 1517 O O . ILE B 1 93 ? 30.441 17.233 27.355 1.00 24.50 93 ILE B O 1
ATOM 1522 N N . GLY B 1 94 ? 29.660 16.193 25.509 1.00 25.17 94 GLY B N 1
ATOM 1523 C CA . GLY B 1 94 ? 28.598 15.470 26.207 1.00 25.34 94 GLY B CA 1
ATOM 1524 C C . GLY B 1 94 ? 27.376 16.303 26.554 1.00 25.72 94 GLY B C 1
ATOM 1525 O O . GLY B 1 94 ? 26.651 16.005 27.504 1.00 25.89 94 GLY B O 1
ATOM 1526 N N . CYS B 1 95 ? 27.145 17.356 25.783 1.00 26.37 95 CYS B N 1
ATOM 1527 C CA . CYS B 1 95 ? 26.033 18.259 26.044 1.00 26.82 95 CYS B CA 1
ATOM 1528 C C . CYS B 1 95 ? 24.695 17.711 25.555 1.00 26.83 95 CYS B C 1
ATOM 1529 O O . CYS B 1 95 ? 24.564 17.304 24.400 1.00 26.78 95 CYS B O 1
ATOM 1532 N N . THR B 1 96 ? 23.698 17.737 26.437 1.00 26.33 96 THR B N 1
ATOM 1533 C CA . THR B 1 96 ? 22.334 17.313 26.108 1.00 26.75 96 THR B CA 1
ATOM 1534 C C . THR B 1 96 ? 21.321 18.395 26.482 1.00 27.01 96 THR B C 1
ATOM 1535 O O . THR B 1 96 ? 21.612 19.287 27.284 1.00 28.06 96 THR B O 1
ATOM 1539 N N . LEU B 1 97 ? 20.131 18.309 25.900 1.00 27.22 97 LEU B N 1
ATOM 1540 C CA . LEU B 1 97 ? 19.010 19.145 26.299 1.00 27.61 97 LEU B CA 1
ATOM 1541 C C . LEU B 1 97 ? 18.124 18.322 27.227 1.00 27.66 97 LEU B C 1
ATOM 1542 O O . LEU B 1 97 ? 17.858 17.150 26.961 1.00 28.02 97 LEU B O 1
ATOM 1547 N N . ASN B 1 98 ? 17.675 18.935 28.314 1.00 28.12 98 ASN B N 1
ATOM 1548 C CA . ASN B 1 98 ? 16.891 18.233 29.319 1.00 27.74 98 ASN B CA 1
ATOM 1549 C C . ASN B 1 98 ? 15.708 19.072 29.789 1.00 28.04 98 ASN B C 1
ATOM 1550 O O . ASN B 1 98 ? 15.829 20.282 30.013 1.00 27.17 98 ASN B O 1
ATOM 1555 N N . PHE B 1 99 ? 14.564 18.415 29.938 1.00 27.49 99 PHE B N 1
ATOM 1556 C CA . PHE B 1 99 ? 13.395 19.020 30.559 1.00 27.84 99 PHE B CA 1
ATOM 1557 C C . PHE B 1 99 ? 12.453 17.929 31.042 1.00 27.72 99 PHE B C 1
ATOM 1558 O O . PHE B 1 99 ? 12.742 16.748 30.854 1.00 27.98 99 PHE B O 1
ATOM 1567 N N . ARG C 2 1 ? 15.758 39.038 19.928 1.00 66.23 2 ARG P N 1
ATOM 1568 C CA . ARG C 2 1 ? 15.576 39.071 18.445 1.00 66.22 2 ARG P CA 1
ATOM 1569 C C . ARG C 2 1 ? 16.318 37.941 17.720 1.00 66.16 2 ARG P C 1
ATOM 1570 O O . ARG C 2 1 ? 15.744 37.272 16.861 1.00 66.06 2 ARG P O 1
ATOM 1572 N N . GLN C 2 2 ? 17.588 37.739 18.065 1.00 66.11 3 GLN P N 1
ATOM 1573 C CA . GLN C 2 2 ? 18.481 36.871 17.293 1.00 66.07 3 GLN P CA 1
ATOM 1574 C C . GLN C 2 2 ? 18.098 35.390 17.339 1.00 66.22 3 GLN P C 1
ATOM 1575 O O . GLN C 2 2 ? 18.023 34.787 18.413 1.00 65.56 3 GLN P O 1
ATOM 1577 N N . ALA C 2 3 ? 17.856 34.830 16.156 1.00 66.48 4 ALA P N 1
ATOM 1578 C CA . ALA C 2 3 ? 17.583 33.402 15.973 1.00 66.71 4 ALA P CA 1
ATOM 1579 C C . ALA C 2 3 ? 18.734 32.754 15.206 1.00 66.91 4 ALA P C 1
ATOM 1580 O O . ALA C 2 3 ? 18.635 32.513 13.999 1.00 67.00 4 ALA P O 1
ATOM 1582 N N . ASN C 2 4 ? 19.809 32.436 15.922 1.00 67.01 5 ASN P N 1
ATOM 1583 C CA . ASN C 2 4 ? 21.119 32.208 15.306 1.00 67.42 5 ASN P CA 1
ATOM 1584 C C . ASN C 2 4 ? 21.392 30.804 14.752 1.00 67.66 5 ASN P C 1
ATOM 1585 O O . ASN C 2 4 ? 22.533 30.471 14.429 1.00 67.72 5 ASN P O 1
ATOM 1590 N N . PHE C 2 5 ? 20.345 29.994 14.620 1.00 67.94 6 PHE P N 1
ATOM 1591 C CA . PHE C 2 5 ? 20.462 28.634 14.088 1.00 68.01 6 PHE P CA 1
ATOM 1592 C C . PHE C 2 5 ? 21.135 28.595 12.712 1.00 68.00 6 PHE P C 1
ATOM 1593 O O . PHE C 2 5 ? 21.088 29.566 11.956 1.00 67.99 6 PHE P O 1
ATOM 1601 N N . LEU C 2 6 ? 21.748 27.459 12.391 1.00 68.08 7 LEU P N 1
ATOM 1602 C CA . LEU C 2 6 ? 22.366 27.259 11.077 1.00 68.03 7 LEU P CA 1
ATOM 1603 C C . LEU C 2 6 ? 22.337 25.798 10.612 1.00 68.00 7 LEU P C 1
ATOM 1604 O O . LEU C 2 6 ? 22.489 24.867 11.404 1.00 67.69 7 LEU P O 1
ATOM 1609 N N . GLY C 2 7 ? 22.155 25.611 9.309 1.00 68.08 8 GLY P N 1
ATOM 1610 C CA . GLY C 2 7 ? 22.145 24.277 8.714 1.00 68.08 8 GLY P CA 1
ATOM 1611 C C . GLY C 2 7 ? 23.545 23.728 8.516 1.00 68.12 8 GLY P C 1
ATOM 1612 O O . GLY C 2 7 ? 24.352 24.298 7.780 1.00 68.25 8 GLY P O 1
#

Organism: Human immunodeficiency virus type 1 group M subtype B (isolate ARV2/SF2) (NCBI:txid11685)

Foldseek 3Di:
DDDDVPDFQWFWKDFDPDIFIEGEDAPDAAWEDEDDDDDDDWDWDWDADPPGIDIWTWDFQTWMGTPNDTFTTIYTYDDDVGGYHYPNRCVRRPHDDDD/DDDDVPDFQWFWKAFPNDIDIEGEDAPDAAWEAEDDDHDDDWDWDWDADVVGIDIWIKDAQTWMATVNAIDTTIYIYDDDPHGYHYPVGCVVSVHDDDD/DDPPDDD